Protein AF-A0A2S5W321-F1 (afdb_monomer_lite)

Secondary structure (DSSP, 8-state):
---TTS-TTTTS-GGGHHHHHHHHHHTSSS-HHHHHHHHHHHHHHHHT-EETTTEEBTTTB---HHHHHHHHHHHHHHHHHHHSTTTEEE--STTS-SEEESS-GGG-EEEEEESSSS--B-GGGGSPPPTTSPP-SEEEEEEEEPPPBTTB---EEEEEEEEE-GGGEE--SSSSSS-BEE-HHHHHHSEEE--

Structure (mmCIF, N/CA/C/O backbone):
data_AF-A0A2S5W321-F1
#
_entry.id   AF-A0A2S5W321-F1
#
loop_
_atom_site.group_PDB
_atom_site.id
_atom_site.type_symbol
_atom_site.label_atom_id
_atom_site.label_alt_id
_atom_site.label_comp_id
_atom_site.label_asym_id
_atom_site.label_entity_id
_atom_site.label_seq_id
_atom_site.pdbx_PDB_ins_code
_atom_site.Cartn_x
_atom_site.Cartn_y
_atom_site.Cartn_z
_atom_site.occupancy
_atom_site.B_iso_or_equiv
_atom_site.auth_seq_id
_atom_site.auth_comp_id
_atom_site.auth_asym_id
_atom_site.auth_atom_id
_atom_site.pdbx_PDB_model_num
ATOM 1 N N . MET A 1 1 ? 7.788 -12.411 -24.111 1.00 35.59 1 MET A N 1
ATOM 2 C CA . MET A 1 1 ? 7.414 -12.195 -22.701 1.00 35.59 1 MET A CA 1
ATOM 3 C C . MET A 1 1 ? 8.698 -12.182 -21.897 1.00 35.59 1 MET A C 1
ATOM 5 O O . MET A 1 1 ? 9.247 -13.236 -21.607 1.00 35.59 1 MET A O 1
ATOM 9 N N . THR A 1 2 ? 9.258 -10.997 -21.686 1.00 33.81 2 THR A N 1
ATOM 10 C CA . THR A 1 2 ? 10.388 -10.767 -20.779 1.00 33.81 2 THR A CA 1
ATOM 11 C C . THR A 1 2 ? 9.905 -11.065 -19.361 1.00 33.81 2 THR A C 1
ATOM 13 O O . THR A 1 2 ? 8.845 -10.578 -18.977 1.00 33.81 2 THR A O 1
ATOM 16 N N . SER A 1 3 ? 10.614 -11.905 -18.604 1.00 38.12 3 SER A N 1
ATOM 17 C CA . SER A 1 3 ? 10.253 -12.144 -17.204 1.00 38.12 3 SER A CA 1
ATOM 18 C C . SER A 1 3 ? 10.384 -10.837 -16.420 1.00 38.12 3 SER A C 1
ATOM 20 O O . SER A 1 3 ? 11.436 -10.206 -16.500 1.00 38.12 3 SER A O 1
ATOM 22 N N . ILE A 1 4 ? 9.379 -10.468 -15.621 1.00 52.66 4 ILE A N 1
ATOM 23 C CA . ILE A 1 4 ? 9.344 -9.255 -14.771 1.00 52.66 4 ILE A CA 1
ATOM 24 C C . ILE A 1 4 ? 10.337 -9.358 -13.575 1.00 52.66 4 ILE A C 1
ATOM 26 O O . ILE A 1 4 ? 10.223 -8.673 -12.565 1.00 52.66 4 ILE A O 1
ATOM 30 N N . GLY A 1 5 ? 11.345 -10.234 -13.663 1.00 54.88 5 GLY A N 1
ATOM 31 C CA . GLY A 1 5 ? 12.418 -10.364 -12.672 1.00 54.88 5 GLY A CA 1
ATOM 32 C C . GLY A 1 5 ? 13.473 -9.254 -12.747 1.00 54.88 5 GLY A C 1
ATOM 33 O O . GLY A 1 5 ? 14.197 -9.048 -11.775 1.00 54.88 5 GLY A O 1
ATOM 34 N N . ASP A 1 6 ? 13.537 -8.528 -13.866 1.00 75.62 6 ASP A N 1
ATOM 35 C CA . ASP A 1 6 ? 14.419 -7.376 -14.055 1.00 75.62 6 ASP A CA 1
ATOM 36 C C . ASP A 1 6 ? 13.652 -6.059 -13.880 1.00 75.62 6 ASP A C 1
ATOM 38 O O . ASP A 1 6 ? 12.468 -5.963 -14.198 1.00 75.62 6 ASP A O 1
ATOM 42 N N . ASP A 1 7 ? 14.344 -5.028 -13.385 1.00 89.81 7 ASP A N 1
ATOM 43 C CA . ASP A 1 7 ? 13.805 -3.675 -13.214 1.00 89.81 7 ASP A CA 1
ATOM 44 C C . ASP A 1 7 ? 13.255 -3.134 -14.554 1.00 89.81 7 ASP A C 1
ATOM 46 O O . ASP A 1 7 ? 14.056 -2.841 -15.456 1.00 89.81 7 ASP A O 1
ATOM 50 N N . PRO A 1 8 ? 11.920 -2.976 -14.707 1.00 93.75 8 PRO A N 1
ATOM 51 C CA . PRO A 1 8 ? 11.280 -2.654 -15.982 1.00 93.75 8 PRO A CA 1
ATOM 52 C C . PRO A 1 8 ? 11.604 -1.232 -16.457 1.00 93.75 8 PRO A C 1
ATOM 54 O O . PRO A 1 8 ? 11.367 -0.890 -17.612 1.00 93.75 8 PRO A O 1
ATOM 57 N N . TYR A 1 9 ? 12.188 -0.407 -15.586 1.00 95.12 9 TYR A N 1
ATOM 58 C CA . TYR A 1 9 ? 12.588 0.962 -15.891 1.00 95.12 9 TYR A CA 1
ATOM 59 C C . TYR A 1 9 ? 14.062 1.076 -16.305 1.00 95.12 9 TYR A C 1
ATOM 61 O O . TYR A 1 9 ? 14.479 2.128 -16.783 1.00 95.12 9 TYR A O 1
ATOM 69 N N . SER A 1 10 ? 14.865 0.020 -16.123 1.00 89.81 10 SER A N 1
ATOM 70 C CA . SER A 1 10 ? 16.338 0.077 -16.172 1.00 89.81 10 SER A CA 1
ATOM 71 C C . SER A 1 10 ? 16.948 0.579 -17.485 1.00 89.81 10 SER A C 1
ATOM 73 O O . SER A 1 10 ? 18.048 1.128 -17.459 1.00 89.81 10 SER A O 1
ATOM 75 N N . ASN A 1 11 ? 16.247 0.426 -18.610 1.00 88.62 11 ASN A N 1
ATOM 76 C CA . ASN A 1 11 ? 16.715 0.835 -19.940 1.00 88.62 11 ASN A CA 1
ATOM 77 C C . ASN A 1 11 ? 15.878 1.966 -20.554 1.00 88.62 11 ASN A C 1
ATOM 79 O O . ASN A 1 11 ? 16.018 2.258 -21.742 1.00 88.62 11 ASN A O 1
ATOM 83 N N . SER A 1 12 ? 15.015 2.594 -19.756 1.00 92.94 12 SER A N 1
ATOM 84 C CA . SER A 1 12 ? 14.068 3.602 -20.223 1.00 92.94 12 SER A CA 1
ATOM 85 C C . SER A 1 12 ? 14.356 4.951 -19.565 1.00 92.94 12 SER A C 1
ATOM 87 O O . SER A 1 12 ? 14.561 5.000 -18.349 1.00 92.94 12 SER A O 1
ATOM 89 N N . PRO A 1 13 ? 14.360 6.057 -20.328 1.00 95.19 13 PRO A N 1
ATOM 90 C CA . PRO A 1 13 ? 14.497 7.392 -19.758 1.00 95.19 13 PRO A CA 1
ATOM 91 C C . PRO A 1 13 ? 13.275 7.741 -18.885 1.00 95.19 13 PRO A C 1
ATOM 93 O O . PRO A 1 13 ? 12.193 7.169 -19.062 1.00 95.19 13 PRO A O 1
ATOM 96 N N . GLU A 1 14 ? 13.450 8.650 -17.918 1.00 94.44 14 GLU A N 1
ATOM 97 C CA . GLU A 1 14 ? 12.445 8.942 -16.877 1.00 94.44 14 GLU A CA 1
ATOM 98 C C . GLU A 1 14 ? 11.092 9.384 -17.450 1.00 94.44 14 GLU A C 1
ATOM 100 O O . GLU A 1 14 ? 10.043 9.122 -16.858 1.00 94.44 14 GLU A O 1
ATOM 105 N N . GLU A 1 15 ? 11.100 10.015 -18.624 1.00 96.62 15 GLU A N 1
ATOM 106 C CA . GLU A 1 15 ? 9.914 10.485 -19.335 1.00 96.62 15 GLU A CA 1
ATOM 107 C C . GLU A 1 15 ? 8.984 9.340 -19.763 1.00 96.62 15 GLU A C 1
ATOM 109 O O . GLU A 1 15 ? 7.780 9.557 -19.893 1.00 96.62 15 GLU A O 1
ATOM 114 N N . LEU A 1 16 ? 9.518 8.125 -19.945 1.00 97.25 16 LEU A N 1
ATOM 115 C CA . LEU A 1 16 ? 8.741 6.936 -20.318 1.00 97.25 16 LEU A CA 1
ATOM 116 C C . LEU A 1 16 ? 8.237 6.140 -19.107 1.00 97.25 16 LEU A C 1
ATOM 118 O O . LEU A 1 16 ? 7.364 5.286 -19.250 1.00 97.25 16 LEU A O 1
ATOM 122 N N . TRP A 1 17 ? 8.738 6.409 -17.898 1.00 97.81 17 TRP A N 1
ATOM 123 C CA . TRP A 1 17 ? 8.331 5.665 -16.700 1.00 97.81 17 TRP A CA 1
ATOM 124 C C . TRP A 1 17 ? 6.822 5.731 -16.403 1.00 97.81 17 TRP A C 1
ATOM 126 O O . TRP A 1 17 ? 6.272 4.697 -16.020 1.00 97.81 17 TRP A O 1
ATOM 136 N N . PRO A 1 18 ? 6.106 6.858 -16.609 1.00 98.31 18 PRO A N 1
ATOM 137 C CA . PRO A 1 18 ? 4.653 6.891 -16.428 1.00 98.31 18 PRO A CA 1
ATOM 138 C C . PRO A 1 18 ? 3.881 5.970 -17.382 1.00 98.31 18 PRO A C 1
ATOM 140 O O . PRO A 1 18 ? 2.805 5.487 -17.037 1.00 98.31 18 PRO A O 1
ATOM 143 N N . GLU A 1 19 ? 4.382 5.750 -18.599 1.00 98.06 19 GLU A N 1
ATOM 144 C CA . GLU A 1 19 ? 3.777 4.817 -19.556 1.00 98.06 19 GLU A CA 1
ATOM 145 C C . GLU A 1 19 ? 4.003 3.373 -19.114 1.00 98.06 19 GLU A C 1
ATOM 147 O O . GLU A 1 19 ? 3.029 2.656 -18.906 1.00 98.06 19 GLU A O 1
ATOM 152 N N . ILE A 1 20 ? 5.252 3.014 -18.807 1.00 98.06 20 ILE A N 1
ATOM 153 C CA . ILE A 1 20 ? 5.621 1.694 -18.271 1.00 98.06 20 ILE A CA 1
ATOM 154 C C . ILE A 1 20 ? 4.806 1.361 -17.014 1.00 98.06 20 ILE A C 1
ATOM 156 O O . ILE A 1 20 ? 4.293 0.258 -16.860 1.00 98.06 20 ILE A O 1
ATOM 160 N N . THR A 1 21 ? 4.638 2.326 -16.109 1.00 98.44 21 THR A N 1
ATOM 161 C CA . THR A 1 21 ? 3.867 2.125 -14.874 1.00 98.44 21 THR A CA 1
ATOM 162 C C . THR A 1 21 ? 2.401 1.834 -15.154 1.00 98.44 21 THR A C 1
ATOM 164 O O . THR A 1 21 ? 1.814 0.998 -14.472 1.00 98.44 21 THR A O 1
ATOM 167 N N . ARG A 1 22 ? 1.795 2.504 -16.142 1.00 98.25 22 ARG A N 1
ATOM 168 C CA . ARG A 1 22 ? 0.406 2.228 -16.527 1.00 98.25 22 ARG A CA 1
ATOM 169 C C . ARG A 1 22 ? 0.269 0.817 -17.078 1.00 98.25 22 ARG A C 1
ATOM 171 O O . ARG A 1 22 ? -0.593 0.098 -16.601 1.00 98.25 22 AR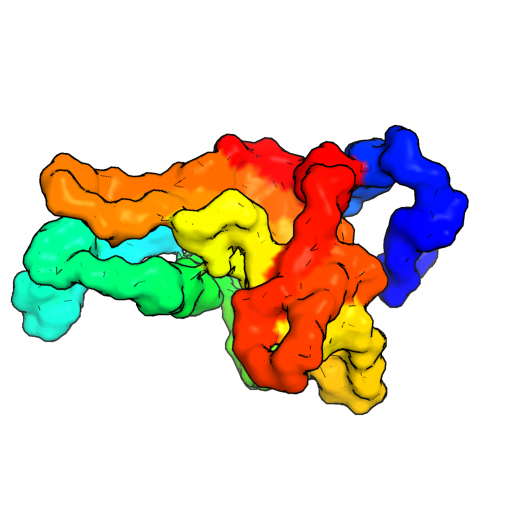G A O 1
ATOM 178 N N . GLU A 1 23 ? 1.175 0.386 -17.954 1.00 97.94 23 GLU A N 1
ATOM 179 C CA . GLU A 1 23 ? 1.191 -0.995 -18.456 1.00 97.94 23 GLU A CA 1
ATOM 180 C C . GLU A 1 23 ? 1.325 -2.022 -17.320 1.00 97.94 23 GLU A C 1
ATOM 182 O O . GLU A 1 23 ? 0.606 -3.019 -17.291 1.00 97.94 23 GLU A O 1
ATOM 187 N N . LEU A 1 24 ? 2.204 -1.764 -16.345 1.00 98.00 24 LEU A N 1
ATOM 188 C CA . LEU A 1 24 ? 2.391 -2.636 -15.182 1.00 98.00 24 LEU A CA 1
ATOM 189 C C . LEU A 1 24 ? 1.156 -2.696 -14.277 1.00 98.00 24 LEU A C 1
ATOM 191 O O . LEU A 1 24 ? 0.868 -3.758 -13.725 1.00 98.00 24 LEU A O 1
ATOM 195 N N . VAL A 1 25 ? 0.461 -1.571 -14.088 1.00 98.19 25 VAL A N 1
ATOM 196 C CA . VAL A 1 25 ? -0.776 -1.494 -13.296 1.00 98.19 25 VAL A CA 1
ATOM 197 C C . VAL A 1 25 ? -1.940 -2.150 -14.037 1.00 98.19 25 VAL A C 1
ATOM 199 O O . VAL A 1 25 ? -2.702 -2.875 -13.410 1.00 98.19 25 VAL A O 1
ATOM 202 N N . ASP A 1 26 ? -2.045 -1.963 -15.351 1.00 97.88 26 ASP A N 1
ATOM 203 C CA . ASP A 1 26 ? -3.088 -2.574 -16.184 1.00 97.88 26 ASP A CA 1
ATOM 204 C C . ASP A 1 26 ? -2.915 -4.098 -16.295 1.00 97.88 26 ASP A C 1
ATOM 206 O O . ASP A 1 26 ? -3.895 -4.828 -16.431 1.00 97.88 26 ASP A O 1
ATOM 210 N N . ALA A 1 27 ? -1.676 -4.590 -16.206 1.00 97.50 27 ALA A N 1
ATOM 211 C CA . ALA A 1 27 ? -1.369 -6.017 -16.154 1.00 97.50 27 ALA A CA 1
ATOM 212 C C . ALA A 1 27 ? -1.569 -6.648 -14.763 1.00 97.50 27 ALA A C 1
ATOM 214 O O . ALA A 1 27 ? -1.522 -7.874 -14.647 1.00 97.50 27 ALA A O 1
ATOM 215 N N . TYR A 1 28 ? -1.743 -5.849 -13.704 1.00 98.31 28 TYR A N 1
ATOM 216 C CA . TYR A 1 28 ? -1.889 -6.365 -12.344 1.00 98.31 28 TYR A CA 1
ATOM 217 C C . TYR A 1 28 ? -3.238 -7.102 -12.178 1.00 98.31 28 TYR A C 1
ATOM 219 O O . TYR A 1 28 ? -4.246 -6.622 -12.696 1.00 98.31 28 TYR A O 1
ATOM 227 N N . PRO A 1 29 ? -3.318 -8.234 -11.442 1.00 98.12 29 PRO A N 1
ATOM 228 C CA . PRO A 1 29 ? -4.528 -9.067 -11.442 1.00 98.12 29 PRO A CA 1
ATOM 229 C C . PRO A 1 29 ? -5.753 -8.430 -10.772 1.00 98.12 29 PRO A C 1
ATOM 231 O O . PRO A 1 29 ? -6.866 -8.911 -10.957 1.00 98.12 29 PRO A O 1
ATOM 234 N N . LEU A 1 30 ? -5.564 -7.363 -9.988 1.00 97.81 30 LEU A N 1
ATOM 235 C CA . LEU A 1 30 ? -6.648 -6.613 -9.354 1.00 97.81 30 LEU A CA 1
ATOM 236 C C . LEU A 1 30 ? -6.735 -5.213 -9.949 1.00 97.81 30 LEU A C 1
ATOM 238 O O . LEU A 1 30 ? -5.726 -4.527 -10.116 1.00 97.81 30 LEU A O 1
ATOM 242 N N . SER A 1 31 ? -7.953 -4.737 -10.190 1.00 97.62 31 SER A N 1
ATOM 243 C CA . SER A 1 31 ? -8.119 -3.360 -10.650 1.00 97.62 31 SER A CA 1
ATOM 244 C C . SER A 1 31 ? -7.724 -2.361 -9.557 1.00 97.62 31 SER A C 1
ATOM 246 O O . SER A 1 31 ? -7.876 -2.605 -8.356 1.00 97.62 31 SER A O 1
ATOM 248 N N . LEU A 1 32 ? -7.280 -1.172 -9.962 1.00 96.94 32 LEU A N 1
ATOM 249 C CA . LEU A 1 32 ? -6.939 -0.120 -9.006 1.00 96.94 32 LEU A CA 1
ATOM 250 C C . LEU A 1 32 ? -8.156 0.338 -8.173 1.00 96.94 32 LEU A C 1
ATOM 252 O O . LEU A 1 32 ? -8.005 0.703 -7.006 1.00 96.94 32 LEU A O 1
ATOM 256 N N . SER A 1 33 ? -9.369 0.279 -8.742 1.00 97.88 33 SER A N 1
ATOM 257 C CA . SER A 1 33 ? -10.604 0.560 -7.995 1.00 97.88 33 SER A CA 1
ATOM 258 C C . SER A 1 33 ? -10.861 -0.489 -6.921 1.00 97.88 33 SER A C 1
ATOM 260 O O . SER A 1 33 ? -11.204 -0.140 -5.799 1.00 97.88 33 SER A O 1
ATOM 262 N N . GLU A 1 34 ? -10.652 -1.759 -7.243 1.00 98.25 34 GLU A N 1
ATOM 263 C CA . GLU A 1 34 ? -10.833 -2.851 -6.296 1.00 98.25 34 GLU A CA 1
ATOM 264 C C . GLU A 1 34 ? -9.834 -2.775 -5.137 1.00 98.25 34 GLU A C 1
ATOM 266 O O . GLU A 1 34 ? -10.228 -2.890 -3.978 1.00 98.25 34 GLU A O 1
ATOM 271 N N . LEU A 1 35 ? -8.561 -2.477 -5.420 1.00 98.44 35 LEU A N 1
ATOM 272 C CA . LEU A 1 35 ? -7.560 -2.237 -4.375 1.00 98.44 35 LEU A CA 1
ATOM 273 C C . LEU A 1 35 ? -7.970 -1.089 -3.447 1.00 98.44 35 LEU A C 1
ATOM 275 O O . LEU A 1 35 ? -7.845 -1.200 -2.227 1.00 98.44 35 LEU A O 1
ATOM 279 N N . LYS A 1 36 ? -8.485 0.010 -4.007 1.00 98.56 36 LYS A N 1
ATOM 280 C CA . LYS A 1 36 ? -9.018 1.132 -3.224 1.00 98.56 36 LYS A CA 1
ATOM 281 C C . LYS A 1 36 ? -10.176 0.682 -2.334 1.00 98.56 36 LYS A C 1
ATOM 283 O O . LYS A 1 36 ? -10.162 0.979 -1.142 1.00 98.56 36 LYS A O 1
ATOM 288 N N . ASP A 1 37 ? -11.142 -0.045 -2.884 1.00 98.50 37 ASP A N 1
ATOM 289 C CA . ASP A 1 37 ? -12.332 -0.477 -2.149 1.00 98.50 37 ASP A CA 1
ATOM 290 C C . ASP A 1 37 ? -11.968 -1.436 -1.002 1.00 98.50 37 ASP A C 1
ATOM 292 O O . ASP A 1 37 ? -12.448 -1.265 0.117 1.00 98.50 37 ASP A O 1
ATOM 296 N N . VAL A 1 38 ? -11.026 -2.358 -1.224 1.00 98.38 38 VAL A N 1
ATOM 297 C CA . VAL A 1 38 ? -10.467 -3.241 -0.184 1.00 98.38 38 VAL A CA 1
ATOM 298 C C . VAL A 1 38 ? -9.776 -2.455 0.928 1.00 98.38 38 VAL A C 1
ATOM 300 O O . VAL A 1 38 ? -9.942 -2.775 2.110 1.00 98.38 38 VAL A O 1
ATOM 303 N N . VAL A 1 39 ? -8.972 -1.445 0.582 1.00 98.69 39 VAL A N 1
ATOM 304 C CA . VAL A 1 39 ? -8.269 -0.620 1.576 1.00 98.69 39 VAL A CA 1
ATOM 305 C C . VAL A 1 39 ? -9.270 0.162 2.427 1.00 98.69 39 VAL A C 1
ATOM 307 O O . VAL A 1 39 ? -9.125 0.206 3.650 1.00 98.69 39 VAL A O 1
ATOM 310 N N . LEU A 1 40 ? -10.303 0.736 1.807 1.00 98.62 40 LEU A N 1
ATOM 311 C CA . LEU A 1 40 ? -11.356 1.468 2.513 1.00 98.62 40 LEU A CA 1
ATOM 312 C C . LEU A 1 40 ? -12.217 0.542 3.384 1.00 98.62 40 LEU A C 1
ATOM 314 O O . LEU A 1 40 ? -12.489 0.884 4.534 1.00 98.62 40 LEU A O 1
ATOM 318 N N . ASP A 1 41 ? -12.585 -0.646 2.896 1.00 98.44 41 ASP A N 1
ATOM 319 C CA . ASP A 1 41 ? -13.295 -1.656 3.693 1.00 98.44 41 ASP A CA 1
ATOM 320 C C . ASP A 1 41 ? -12.450 -2.106 4.894 1.00 98.44 41 ASP A C 1
ATOM 322 O O . ASP A 1 41 ? -12.925 -2.139 6.029 1.00 98.44 41 ASP A O 1
ATOM 326 N N . SER A 1 42 ? -11.156 -2.357 4.681 1.00 98.50 42 SER A N 1
ATOM 327 C CA . SER A 1 42 ? -10.216 -2.693 5.756 1.00 98.50 42 SER A CA 1
ATOM 328 C C . SER A 1 42 ? -10.147 -1.591 6.813 1.00 98.50 42 SER A C 1
ATOM 330 O O . SER A 1 42 ? -10.203 -1.883 8.008 1.00 98.50 42 SER A O 1
ATOM 332 N N . TRP A 1 43 ? -10.069 -0.325 6.392 1.00 98.31 43 TRP A N 1
ATOM 333 C CA . TRP A 1 43 ? -10.076 0.829 7.293 1.00 98.31 43 TRP A CA 1
ATOM 334 C C . TRP A 1 43 ? -11.362 0.901 8.121 1.00 98.31 43 TRP A C 1
ATOM 336 O O . TRP A 1 43 ? -11.300 0.994 9.348 1.00 98.31 43 TRP A O 1
ATOM 346 N N . THR A 1 44 ? -12.523 0.768 7.475 1.00 97.56 44 THR A N 1
ATOM 347 C CA . THR A 1 44 ? -13.825 0.753 8.152 1.00 97.56 44 THR A CA 1
ATOM 348 C C . THR A 1 44 ? -13.926 -0.398 9.151 1.00 97.56 44 THR A C 1
ATOM 350 O O . THR A 1 44 ? -14.351 -0.187 10.286 1.00 97.56 44 THR A O 1
ATOM 353 N N . ARG A 1 45 ? -13.482 -1.608 8.791 1.00 97.56 45 ARG A N 1
ATOM 354 C CA . ARG A 1 45 ? -13.483 -2.763 9.704 1.00 97.56 45 ARG A CA 1
ATOM 355 C C . ARG A 1 45 ? -12.617 -2.521 10.935 1.00 97.56 45 ARG A C 1
ATOM 357 O O . ARG A 1 45 ? -13.052 -2.821 12.047 1.00 97.56 4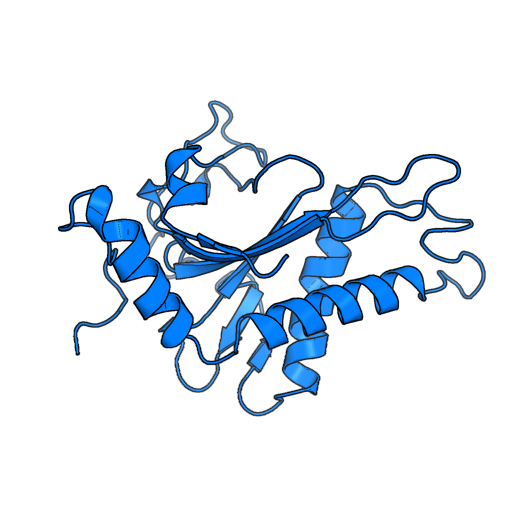5 ARG A O 1
ATOM 364 N N . ILE A 1 46 ? -11.430 -1.941 10.758 1.00 97.69 46 ILE A N 1
ATOM 365 C CA . ILE A 1 46 ? -10.543 -1.577 11.871 1.00 97.69 46 ILE A CA 1
ATOM 366 C C . ILE A 1 46 ? -11.247 -0.585 12.800 1.00 97.69 46 ILE A C 1
ATOM 368 O O . ILE A 1 46 ? -11.333 -0.846 13.996 1.00 97.69 46 ILE A O 1
ATOM 372 N N . LEU A 1 47 ? -11.812 0.500 12.261 1.00 96.50 47 LEU A N 1
ATOM 373 C CA . LEU A 1 47 ? -12.537 1.495 13.060 1.00 96.50 47 LEU A CA 1
ATOM 374 C C . LEU A 1 47 ? -13.814 0.933 13.699 1.00 96.50 47 LEU A C 1
ATOM 376 O O . LEU A 1 47 ? -14.223 1.402 14.750 1.00 96.50 47 LEU A O 1
ATOM 380 N N . SER A 1 48 ? -14.422 -0.107 13.123 1.00 95.81 48 SER A N 1
ATOM 381 C CA . SER A 1 48 ? -15.576 -0.808 13.707 1.00 95.81 48 SER A CA 1
ATOM 382 C C . SER A 1 48 ? -15.209 -1.844 14.784 1.00 95.81 48 SER A C 1
ATOM 384 O O . SER A 1 48 ? -16.095 -2.377 15.451 1.00 95.81 48 SER A O 1
ATOM 386 N N . THR A 1 49 ? -13.921 -2.102 15.023 1.00 96.62 49 THR A N 1
ATOM 387 C CA . THR A 1 49 ? -13.469 -3.099 16.004 1.00 96.62 49 THR A CA 1
ATOM 388 C C . THR A 1 49 ? -13.542 -2.576 17.443 1.00 96.62 49 THR A C 1
ATOM 390 O O . THR A 1 49 ? -13.094 -1.466 17.733 1.00 96.62 49 THR A O 1
ATOM 393 N N . ARG A 1 50 ? -14.025 -3.425 18.366 1.00 96.75 50 ARG A N 1
ATOM 394 C CA . ARG A 1 50 ? -13.964 -3.203 19.822 1.00 96.75 50 ARG A CA 1
ATOM 395 C C . ARG A 1 50 ? -12.913 -4.081 20.489 1.00 96.75 50 ARG A C 1
ATOM 397 O O . ARG A 1 50 ? -12.951 -5.305 20.380 1.00 96.75 50 ARG A O 1
ATOM 404 N N . ILE A 1 51 ? -12.005 -3.467 21.239 1.00 95.69 51 ILE A N 1
ATOM 405 C CA . ILE A 1 51 ? -11.004 -4.170 22.043 1.00 95.69 51 ILE A CA 1
ATOM 406 C C . ILE A 1 51 ? -11.666 -4.627 23.344 1.00 95.69 51 ILE A C 1
ATOM 408 O O . ILE A 1 51 ? -12.180 -3.813 24.111 1.00 95.69 51 ILE A O 1
ATOM 412 N N . GLY A 1 52 ? -11.671 -5.942 23.578 1.00 95.69 52 GLY A N 1
ATOM 413 C CA . GLY A 1 52 ? -12.291 -6.543 24.763 1.00 95.69 52 GLY A CA 1
ATOM 414 C C . GLY A 1 52 ? -13.809 -6.353 24.841 1.00 95.69 52 GLY A C 1
ATOM 415 O O . GLY A 1 52 ? -14.355 -6.476 25.926 1.00 95.69 52 GLY A O 1
ATOM 416 N N . ASN A 1 53 ? -14.473 -6.045 23.718 1.00 94.62 53 ASN A N 1
ATOM 417 C CA . ASN A 1 53 ? -15.872 -5.595 23.634 1.00 94.62 53 ASN A CA 1
ATOM 418 C C . ASN A 1 53 ? -16.170 -4.232 24.294 1.00 94.62 53 ASN A C 1
ATOM 420 O O . ASN A 1 53 ? -17.319 -3.803 24.276 1.00 94.62 53 ASN A O 1
ATOM 424 N N . GLU A 1 54 ? -15.155 -3.519 24.789 1.00 95.25 54 GLU A N 1
ATOM 425 C CA . GLU A 1 54 ? -15.327 -2.271 25.544 1.00 95.25 54 GLU A CA 1
ATOM 426 C C . GLU A 1 54 ? -14.892 -1.042 24.734 1.00 95.25 54 GLU A C 1
ATOM 428 O O . GLU A 1 54 ? -15.679 -0.121 24.537 1.00 95.25 54 GLU A O 1
ATOM 433 N N . LEU A 1 55 ? -13.657 -1.038 24.215 1.00 95.25 55 LEU A N 1
ATOM 434 C CA . LEU A 1 55 ? -13.045 0.150 23.605 1.00 95.25 55 LEU A CA 1
ATOM 435 C C . LEU A 1 55 ? -13.155 0.116 22.078 1.00 95.25 55 LEU A C 1
ATOM 437 O O . LEU A 1 55 ? -12.492 -0.705 21.437 1.00 95.25 55 LEU A O 1
ATOM 441 N N . GLN A 1 56 ? -13.941 1.010 21.485 1.00 94.94 56 GLN A N 1
ATOM 442 C CA . GLN A 1 56 ? -14.035 1.174 20.039 1.00 94.94 56 GLN A CA 1
ATOM 443 C C . GLN A 1 56 ? -12.771 1.861 19.506 1.00 94.94 56 GLN A C 1
ATOM 445 O O . GLN A 1 56 ? -12.332 2.904 20.008 1.00 94.94 56 GLN A O 1
ATOM 450 N N . ILE A 1 57 ? -12.167 1.283 18.465 1.00 94.69 57 ILE A N 1
ATOM 451 C CA . ILE A 1 57 ? -11.036 1.914 17.782 1.00 94.69 57 ILE A CA 1
ATOM 452 C C . ILE A 1 57 ? -11.521 3.172 17.055 1.00 94.69 57 ILE A C 1
ATOM 454 O O . ILE A 1 57 ? -12.424 3.131 16.232 1.00 94.69 57 ILE A O 1
ATOM 458 N N . GLY A 1 58 ? -10.867 4.292 17.330 1.00 89.69 58 GLY A N 1
ATOM 459 C CA . GLY A 1 58 ? -11.179 5.605 16.780 1.00 89.69 58 GLY A CA 1
ATOM 460 C C . GLY A 1 58 ? -12.155 6.438 17.602 1.00 89.69 58 GLY A C 1
ATOM 461 O O . GLY A 1 58 ? -12.248 7.637 17.344 1.00 89.69 58 GLY A O 1
ATOM 462 N N . GLU A 1 59 ? -12.787 5.859 18.628 1.00 90.56 59 GLU A N 1
ATOM 463 C CA . GLU A 1 59 ? -13.618 6.591 19.591 1.00 90.56 59 GLU A CA 1
ATOM 464 C C . GLU A 1 59 ? -12.930 6.634 20.964 1.00 90.56 59 GLU A C 1
ATOM 466 O O . GLU A 1 59 ? -12.223 7.605 21.256 1.00 90.56 59 GLU A O 1
ATOM 471 N N . GLU A 1 60 ? -13.067 5.587 21.790 1.00 93.44 60 GLU A N 1
ATOM 472 C CA . GLU A 1 60 ? -12.434 5.537 23.115 1.00 93.44 60 GLU A CA 1
ATOM 473 C C . GLU A 1 60 ? -10.942 5.199 23.043 1.00 93.44 60 GLU A C 1
ATOM 475 O O . GLU A 1 60 ? -10.159 5.675 23.867 1.00 93.44 60 GLU A O 1
ATOM 480 N N . TYR A 1 61 ? -10.522 4.400 22.057 1.00 93.75 61 TYR A N 1
ATOM 481 C CA . TYR A 1 61 ? -9.112 4.082 21.842 1.00 93.75 61 TYR A CA 1
ATOM 482 C C . TYR A 1 61 ? -8.609 4.676 20.532 1.00 93.75 61 TYR A C 1
ATOM 484 O O . TYR A 1 61 ? -9.115 4.355 19.463 1.00 93.75 61 TYR A O 1
ATOM 492 N N . LYS A 1 62 ? -7.564 5.506 20.597 1.00 95.12 62 LYS A N 1
ATOM 493 C CA . LYS A 1 62 ? -6.935 6.155 19.435 1.00 95.12 62 LYS A CA 1
ATOM 494 C C . LYS A 1 62 ? -5.520 5.595 19.228 1.00 95.12 62 LYS A C 1
ATOM 496 O O . LYS A 1 62 ? -4.580 6.087 19.859 1.00 95.12 62 LYS A O 1
ATOM 501 N N . PRO A 1 63 ? -5.346 4.548 18.397 1.00 95.25 63 PRO A N 1
ATOM 502 C CA . PRO A 1 63 ? -4.047 3.929 18.161 1.00 95.25 63 PRO A CA 1
ATOM 503 C C . PRO A 1 63 ? -2.994 4.900 17.616 1.00 95.25 63 PRO A C 1
ATOM 505 O O . PRO A 1 63 ? -3.299 5.865 16.916 1.00 95.25 63 PRO A O 1
ATOM 508 N N . SER A 1 64 ? -1.717 4.594 17.852 1.00 96.50 64 SER A N 1
ATOM 509 C CA . SER A 1 64 ? -0.631 5.306 17.176 1.00 96.50 64 SER A CA 1
ATOM 510 C C . SER A 1 64 ? -0.647 5.025 15.663 1.00 96.50 64 SER A C 1
ATOM 512 O O . SER A 1 64 ? -1.130 3.972 15.234 1.00 96.50 64 SER A O 1
ATOM 514 N N . PRO A 1 65 ? -0.046 5.895 14.829 1.00 96.00 65 PRO A N 1
ATOM 515 C CA . PRO A 1 65 ? 0.086 5.628 13.397 1.00 96.00 65 PRO A CA 1
ATOM 516 C C . PRO A 1 65 ? 0.759 4.293 13.077 1.00 96.00 65 PRO A C 1
ATOM 518 O O . PRO A 1 65 ? 0.348 3.597 12.157 1.00 96.00 65 PRO A O 1
ATOM 521 N N . GLN A 1 66 ? 1.763 3.901 13.862 1.00 95.38 66 GLN A N 1
ATOM 522 C CA . GLN A 1 66 ? 2.429 2.613 13.688 1.00 95.38 66 GLN A CA 1
ATOM 523 C C . GLN A 1 66 ? 1.462 1.444 13.919 1.00 95.38 66 GLN A C 1
ATOM 525 O O . GLN A 1 66 ? 1.483 0.469 13.174 1.00 95.38 66 GLN A O 1
ATOM 530 N N . MET A 1 67 ? 0.590 1.550 14.924 1.00 96.62 67 MET A N 1
ATOM 531 C CA . MET A 1 67 ? -0.411 0.524 15.201 1.00 96.62 67 MET A CA 1
ATOM 532 C C . MET A 1 67 ? -1.481 0.463 14.103 1.00 96.62 67 MET A C 1
ATOM 534 O O . MET A 1 67 ? -1.802 -0.631 13.650 1.00 96.62 67 MET A O 1
ATOM 538 N N . MET A 1 68 ? -1.957 1.611 13.606 1.00 97.75 68 MET A N 1
ATOM 539 C CA . MET A 1 68 ? -2.873 1.647 12.454 1.00 97.75 68 MET A CA 1
ATOM 540 C C . MET A 1 68 ? -2.252 1.034 11.200 1.00 97.75 68 MET A C 1
ATOM 542 O O . MET A 1 68 ? -2.907 0.258 10.507 1.00 97.75 68 MET A O 1
ATOM 546 N N . GLY A 1 69 ? -0.977 1.331 10.938 1.00 97.12 69 GLY A N 1
ATOM 547 C CA . GLY A 1 69 ? -0.238 0.714 9.842 1.00 97.12 69 GLY A CA 1
ATOM 548 C C . GLY A 1 69 ? -0.170 -0.807 9.977 1.00 97.12 69 GLY A C 1
ATOM 549 O O . GLY A 1 69 ? -0.475 -1.522 9.027 1.00 97.12 69 GLY A O 1
ATOM 550 N N . ASN A 1 70 ? 0.127 -1.312 11.178 1.00 96.69 70 ASN A N 1
ATOM 551 C CA . ASN A 1 70 ? 0.130 -2.751 11.452 1.00 96.69 70 ASN A CA 1
ATOM 552 C C . ASN A 1 70 ? -1.254 -3.389 11.260 1.00 96.69 70 ASN A C 1
ATOM 554 O O . ASN A 1 70 ? -1.340 -4.499 10.737 1.00 96.69 70 ASN A O 1
ATOM 558 N N . PHE A 1 71 ? -2.336 -2.712 11.658 1.00 97.94 71 PHE A N 1
ATOM 559 C CA . PHE A 1 71 ? -3.688 -3.211 11.410 1.00 97.94 71 PHE A CA 1
ATOM 560 C C . PHE A 1 71 ? -3.989 -3.307 9.915 1.00 97.94 71 PHE A C 1
ATOM 562 O O . PHE A 1 71 ? -4.428 -4.361 9.464 1.00 97.94 71 PHE A O 1
ATOM 569 N N . LEU A 1 72 ? -3.693 -2.263 9.135 1.00 98.25 72 LEU A N 1
ATOM 570 C CA . LEU A 1 72 ? -3.883 -2.267 7.681 1.00 98.25 72 LEU A CA 1
ATOM 571 C C . LEU A 1 72 ? -3.068 -3.369 6.993 1.00 98.25 72 LEU A C 1
ATOM 573 O O . LEU A 1 72 ? -3.623 -4.123 6.197 1.00 98.25 72 LEU A O 1
ATOM 577 N N . HIS A 1 73 ? -1.790 -3.511 7.355 1.00 96.25 73 HIS A N 1
ATOM 578 C CA . HIS A 1 73 ? -0.903 -4.562 6.844 1.00 96.25 73 HIS A CA 1
ATOM 579 C C . HIS A 1 73 ? -1.473 -5.975 7.015 1.00 96.25 73 HIS A C 1
ATOM 581 O O . HIS A 1 73 ? -1.215 -6.837 6.185 1.00 96.25 73 HIS A O 1
ATOM 587 N N . ASN A 1 74 ? -2.236 -6.222 8.083 1.00 95.94 74 ASN A N 1
ATOM 588 C CA . ASN A 1 74 ? -2.837 -7.530 8.335 1.00 95.94 74 ASN A CA 1
ATOM 589 C C . ASN A 1 74 ? -4.254 -7.651 7.764 1.00 95.94 74 ASN A C 1
ATOM 591 O O . ASN A 1 74 ? -4.621 -8.713 7.271 1.00 95.94 74 ASN A O 1
ATOM 595 N N . MET A 1 75 ? -5.056 -6.586 7.833 1.00 97.94 75 MET A N 1
ATOM 596 C CA . MET A 1 75 ? -6.460 -6.627 7.425 1.00 97.94 75 MET A CA 1
ATOM 597 C C . MET A 1 75 ? -6.612 -6.702 5.904 1.00 97.94 75 MET A C 1
ATOM 599 O O . MET A 1 75 ? -7.419 -7.493 5.427 1.00 97.94 75 MET A O 1
ATOM 603 N N . ILE A 1 76 ? -5.814 -5.942 5.146 1.00 98.56 76 ILE A N 1
ATOM 604 C CA . ILE A 1 76 ? -5.924 -5.885 3.680 1.00 98.56 76 ILE A CA 1
ATOM 605 C C . ILE A 1 76 ? -5.725 -7.266 3.036 1.00 98.56 76 ILE A C 1
ATOM 607 O O . ILE A 1 76 ? -6.611 -7.679 2.283 1.00 98.56 76 ILE A O 1
ATOM 611 N N . PRO A 1 77 ? -4.649 -8.027 3.342 1.00 98.00 77 PRO A N 1
ATOM 612 C CA . PRO A 1 77 ? -4.488 -9.365 2.781 1.00 98.00 77 PRO A CA 1
ATOM 613 C C . PRO A 1 77 ? -5.630 -10.312 3.152 1.00 98.00 77 PRO A C 1
ATOM 615 O O . PRO A 1 77 ? -6.089 -11.059 2.300 1.00 98.00 77 PRO A O 1
ATOM 618 N N . ILE A 1 78 ? -6.146 -10.241 4.386 1.00 96.94 78 ILE A N 1
ATOM 619 C CA . ILE A 1 78 ? -7.269 -11.082 4.834 1.00 96.94 78 ILE A CA 1
ATOM 620 C C . ILE A 1 78 ? -8.556 -10.752 4.069 1.00 96.94 78 ILE A C 1
ATOM 622 O O . ILE A 1 78 ? -9.324 -11.654 3.733 1.00 96.94 78 ILE A O 1
ATOM 626 N N . VAL A 1 79 ? -8.830 -9.469 3.821 1.00 97.81 79 VAL A N 1
ATOM 627 C CA . VAL A 1 79 ? -10.010 -9.048 3.052 1.00 97.81 79 VAL A CA 1
ATOM 628 C C . VAL A 1 79 ? -9.897 -9.529 1.603 1.00 97.81 79 VAL A C 1
ATOM 630 O O . VAL A 1 79 ? -10.862 -10.090 1.088 1.00 97.81 79 VAL A O 1
ATOM 633 N N . LEU A 1 80 ? -8.721 -9.395 0.980 1.00 97.62 80 LEU A N 1
ATOM 634 C CA . LEU A 1 80 ? -8.472 -9.882 -0.384 1.00 97.62 80 LEU A CA 1
ATOM 635 C C . LEU A 1 80 ? -8.544 -11.399 -0.501 1.00 97.62 80 LEU A C 1
ATOM 637 O O . LEU A 1 80 ? -9.208 -11.902 -1.398 1.00 97.62 80 LEU A O 1
ATOM 641 N N . GLU A 1 81 ? -7.921 -12.128 0.420 1.00 97.50 81 GLU A N 1
ATOM 642 C CA . GLU A 1 81 ? -7.976 -13.590 0.468 1.00 97.50 81 GLU A CA 1
ATOM 643 C C . GLU A 1 81 ? -9.417 -14.089 0.594 1.00 97.50 81 GLU A C 1
ATOM 645 O O . GLU A 1 81 ? -9.811 -15.048 -0.054 1.00 97.50 81 GLU A O 1
ATOM 650 N N . ARG A 1 82 ? -10.260 -13.411 1.377 1.00 96.94 82 ARG A N 1
ATOM 651 C CA . ARG A 1 82 ? -11.681 -13.774 1.473 1.00 96.94 82 ARG A CA 1
ATOM 652 C C . ARG A 1 82 ? -12.465 -13.477 0.201 1.00 96.94 82 ARG A C 1
ATOM 654 O O . ARG A 1 82 ? -13.399 -14.216 -0.099 1.00 96.94 82 ARG A O 1
ATOM 661 N N . ALA A 1 83 ? -12.126 -12.400 -0.504 1.00 97.19 83 ALA A N 1
ATOM 662 C CA . ALA A 1 83 ? -12.753 -12.059 -1.777 1.00 97.19 83 ALA A CA 1
ATOM 663 C C . ALA A 1 83 ? -12.312 -13.014 -2.901 1.00 97.19 83 ALA A C 1
ATOM 665 O O . ALA A 1 83 ? -13.130 -13.375 -3.743 1.00 97.19 83 ALA A O 1
ATOM 666 N N . HIS A 1 84 ? -11.056 -13.475 -2.858 1.00 97.25 84 HIS A N 1
ATOM 667 C CA . HIS A 1 84 ? -10.396 -14.255 -3.910 1.00 97.25 84 HIS A CA 1
ATOM 668 C C . HIS A 1 84 ? -9.583 -15.444 -3.357 1.00 97.25 84 HIS A C 1
ATOM 670 O O . HIS A 1 84 ? -8.368 -15.519 -3.561 1.00 97.25 84 HIS A O 1
ATOM 676 N N . PRO A 1 85 ? -10.217 -16.415 -2.675 1.00 96.06 85 PRO A N 1
ATOM 677 C CA . PRO A 1 85 ? -9.517 -17.424 -1.865 1.00 96.06 85 PRO A CA 1
ATOM 678 C C . PRO A 1 85 ? -8.657 -18.418 -2.651 1.00 96.06 85 PRO A C 1
ATOM 680 O O . PRO A 1 85 ? -7.822 -19.105 -2.068 1.00 96.06 85 PRO A O 1
ATOM 683 N N . ALA A 1 86 ? -8.864 -18.530 -3.965 1.00 96.75 86 ALA A N 1
ATOM 684 C CA . ALA A 1 86 ? -8.062 -19.389 -4.838 1.00 96.75 86 ALA A CA 1
ATOM 685 C C . ALA A 1 86 ? -6.883 -18.652 -5.498 1.00 96.75 86 ALA A C 1
ATOM 687 O O . ALA A 1 86 ? -6.035 -19.291 -6.117 1.00 96.75 86 ALA A O 1
ATOM 688 N N . GLU A 1 87 ? -6.830 -17.325 -5.380 1.00 97.88 87 GLU A N 1
ATOM 689 C CA . GLU A 1 87 ? -5.889 -16.481 -6.119 1.00 97.88 87 GLU A CA 1
ATOM 690 C C . GLU A 1 87 ? -4.973 -15.683 -5.201 1.00 97.88 87 GLU A C 1
ATOM 692 O O . GLU A 1 87 ? -3.790 -15.534 -5.497 1.00 97.88 87 GLU A O 1
ATOM 697 N N . TRP A 1 88 ? -5.496 -15.206 -4.074 1.00 98.25 88 TRP A N 1
ATOM 698 C CA . TRP A 1 88 ? -4.775 -14.347 -3.151 1.00 98.25 88 TRP A CA 1
ATOM 699 C C . TRP A 1 88 ? -4.739 -14.953 -1.759 1.00 98.25 88 TRP A C 1
ATOM 701 O O . TRP A 1 88 ? -5.724 -15.516 -1.290 1.00 98.25 88 TRP A O 1
ATOM 711 N N . ARG A 1 89 ? -3.610 -14.784 -1.073 1.00 97.25 89 ARG A N 1
ATOM 712 C CA . ARG A 1 89 ? -3.504 -15.053 0.364 1.00 97.25 89 ARG A CA 1
ATOM 713 C C . ARG A 1 89 ? -2.583 -14.065 1.058 1.00 97.25 89 ARG A C 1
ATOM 715 O O . ARG A 1 89 ? -1.752 -13.408 0.422 1.00 97.25 89 ARG A O 1
ATOM 722 N N . LYS A 1 90 ? -2.692 -14.012 2.380 1.00 97.19 90 LYS A N 1
ATOM 723 C CA . LYS A 1 90 ? -1.674 -13.394 3.230 1.00 97.19 90 LYS A CA 1
ATOM 724 C C . LYS A 1 90 ? -0.343 -14.165 3.163 1.00 97.19 90 LYS A C 1
ATOM 726 O O . LYS A 1 90 ? -0.317 -15.374 2.911 1.00 97.19 90 LYS A O 1
ATOM 731 N N . ASP A 1 91 ? 0.760 -13.455 3.397 1.00 95.00 91 ASP A N 1
ATOM 732 C CA . ASP A 1 91 ? 2.084 -14.038 3.630 1.00 95.00 91 ASP A CA 1
ATOM 733 C C . ASP A 1 91 ? 2.070 -15.152 4.701 1.00 95.00 91 ASP A C 1
ATOM 735 O O . ASP A 1 91 ? 1.369 -15.045 5.712 1.00 95.00 91 ASP A O 1
ATOM 739 N N . ASP A 1 92 ? 2.885 -16.192 4.495 1.00 91.94 92 ASP A N 1
ATOM 740 C CA . ASP A 1 92 ? 3.146 -17.273 5.465 1.00 91.94 92 ASP A CA 1
ATOM 741 C C . ASP A 1 92 ? 4.580 -17.187 6.027 1.00 91.94 92 ASP A C 1
ATOM 743 O O . ASP A 1 92 ? 5.261 -18.176 6.306 1.00 91.94 92 ASP A O 1
ATOM 747 N N . GLY A 1 93 ? 5.096 -15.962 6.169 1.00 87.50 93 GLY A N 1
ATOM 748 C CA . GLY A 1 93 ? 6.356 -15.711 6.853 1.00 87.50 93 GLY A CA 1
ATOM 749 C C . GLY A 1 93 ? 7.344 -14.825 6.106 1.00 87.50 93 GLY A C 1
ATOM 750 O O . GLY A 1 93 ? 7.094 -14.238 5.059 1.00 87.50 93 GLY A O 1
ATOM 751 N N . ARG A 1 94 ? 8.541 -14.724 6.692 1.00 84.88 94 ARG A N 1
ATOM 752 C CA . ARG A 1 94 ? 9.497 -13.632 6.428 1.00 84.88 94 ARG A CA 1
ATOM 753 C C . ARG A 1 94 ? 10.076 -13.556 5.012 1.00 84.88 94 ARG A C 1
ATOM 755 O O . ARG A 1 94 ? 10.789 -12.598 4.722 1.00 84.88 94 ARG A O 1
ATOM 762 N N . PHE A 1 95 ? 9.882 -14.585 4.194 1.00 87.81 95 PHE A N 1
ATOM 763 C CA . PHE A 1 95 ? 10.450 -14.673 2.848 1.00 87.81 95 PHE A CA 1
ATOM 764 C C . PHE A 1 95 ? 9.471 -14.233 1.758 1.00 87.81 95 PHE A C 1
ATOM 766 O O . PHE A 1 95 ? 9.883 -14.070 0.613 1.00 87.81 95 PHE A O 1
ATOM 773 N N . GLU A 1 96 ? 8.210 -13.994 2.114 1.00 92.88 96 GLU A N 1
ATOM 774 C CA . GLU A 1 96 ? 7.160 -13.607 1.180 1.00 92.88 96 GLU A CA 1
ATOM 775 C C . GLU A 1 96 ? 6.807 -12.126 1.308 1.00 92.88 96 GLU A C 1
ATOM 777 O O . GLU A 1 96 ? 7.014 -11.498 2.353 1.00 92.88 96 GLU A O 1
ATOM 782 N N . LYS A 1 97 ? 6.282 -11.554 0.223 1.00 94.88 97 LYS A N 1
ATOM 783 C CA . LYS A 1 97 ? 5.619 -10.249 0.275 1.00 94.88 97 LYS A CA 1
ATOM 784 C C . LYS A 1 97 ? 4.283 -10.370 0.997 1.00 94.88 97 LYS A C 1
ATOM 786 O O . LYS A 1 97 ? 3.750 -11.465 1.134 1.00 94.88 97 LYS A O 1
ATOM 791 N N . ASP A 1 98 ? 3.796 -9.237 1.489 1.00 96.88 98 ASP A N 1
ATOM 792 C CA . ASP A 1 98 ? 2.641 -9.178 2.395 1.00 96.88 98 ASP A CA 1
ATOM 793 C C . ASP A 1 98 ? 1.363 -9.762 1.763 1.00 96.88 98 ASP A C 1
ATOM 795 O O . ASP A 1 98 ? 0.546 -10.382 2.448 1.00 96.88 98 ASP A O 1
ATOM 799 N N . LEU A 1 99 ? 1.211 -9.577 0.449 1.00 97.44 99 LEU A N 1
ATOM 800 C CA . LEU A 1 99 ? 0.131 -10.122 -0.357 1.00 97.44 99 LEU A CA 1
ATOM 801 C C . LEU A 1 99 ? 0.707 -11.048 -1.438 1.00 97.44 99 LEU A C 1
ATOM 803 O O . LEU A 1 99 ? 1.541 -10.637 -2.246 1.00 97.44 99 LEU A O 1
ATOM 807 N N . VAL A 1 100 ? 0.239 -12.292 -1.453 1.00 97.75 100 VAL A N 1
ATOM 808 C CA . VAL A 1 100 ? 0.731 -13.361 -2.324 1.00 97.75 100 VAL A CA 1
ATOM 809 C C . VAL A 1 100 ? -0.277 -13.666 -3.423 1.00 97.75 100 VAL A C 1
ATOM 811 O O . VAL A 1 100 ? -1.410 -14.031 -3.106 1.00 97.75 100 VAL A O 1
ATOM 814 N N . TYR A 1 101 ? 0.161 -13.610 -4.686 1.00 98.00 101 TYR A N 1
ATOM 815 C CA . TYR A 1 101 ? -0.624 -14.105 -5.819 1.00 98.00 101 TYR A CA 1
ATOM 816 C C . TYR A 1 101 ? -0.244 -15.561 -6.110 1.00 98.00 101 TYR A C 1
ATOM 818 O O . TYR A 1 101 ? 0.897 -15.869 -6.463 1.00 98.00 101 TYR A O 1
ATOM 826 N N . LEU A 1 102 ? -1.190 -16.476 -5.914 1.00 97.44 102 LEU A N 1
ATOM 827 C CA . LEU A 1 102 ? -0.991 -17.919 -6.065 1.00 97.44 102 LEU A CA 1
ATOM 828 C C . LEU A 1 102 ? -0.746 -18.352 -7.520 1.00 97.44 102 LEU A C 1
ATOM 830 O O . LEU A 1 102 ? 0.114 -19.213 -7.719 1.00 97.44 102 LEU A O 1
ATOM 834 N N . PRO A 1 103 ? -1.438 -17.789 -8.535 1.00 97.56 103 PRO A N 1
ATOM 835 C CA . PRO A 1 103 ? -1.218 -18.183 -9.924 1.00 97.56 103 PRO A CA 1
ATOM 836 C C . PRO A 1 103 ? 0.152 -17.763 -10.463 1.00 97.56 103 PRO A C 1
ATOM 838 O O . PRO A 1 103 ? 0.733 -18.494 -11.264 1.00 97.56 103 PRO A O 1
ATOM 841 N N . ASP A 1 104 ? 0.676 -16.611 -10.029 1.00 96.19 104 ASP A N 1
ATOM 842 C CA . ASP A 1 104 ? 1.968 -16.104 -10.494 1.00 96.19 104 ASP A CA 1
ATOM 843 C C . ASP A 1 104 ? 2.643 -15.147 -9.496 1.00 96.19 104 ASP A C 1
ATOM 845 O O . ASP A 1 104 ? 2.233 -14.006 -9.276 1.00 96.19 104 ASP A O 1
ATOM 849 N N . ARG A 1 105 ? 3.771 -15.595 -8.947 1.00 93.38 105 ARG A N 1
ATOM 850 C CA . ARG A 1 105 ? 4.527 -14.896 -7.901 1.00 93.38 105 ARG A CA 1
ATOM 851 C C . ARG A 1 105 ? 5.100 -13.548 -8.346 1.00 93.38 105 ARG A C 1
ATOM 853 O O . ARG A 1 105 ? 5.526 -12.778 -7.490 1.00 93.38 105 ARG A O 1
ATOM 860 N N . GLN A 1 106 ? 5.122 -13.228 -9.645 1.00 94.56 106 GLN A N 1
ATOM 861 C CA . GLN A 1 106 ? 5.566 -11.906 -10.108 1.00 94.56 106 GLN A CA 1
ATOM 862 C C . GLN A 1 106 ? 4.642 -10.763 -9.648 1.00 94.56 106 GLN A C 1
ATOM 864 O O . GLN A 1 106 ? 5.086 -9.618 -9.564 1.00 94.56 106 GLN A O 1
ATOM 869 N N . PHE A 1 107 ? 3.387 -11.077 -9.308 1.00 97.00 107 PHE A N 1
ATOM 870 C CA . PHE A 1 107 ? 2.393 -10.125 -8.800 1.00 97.00 107 PHE A CA 1
ATOM 871 C C . PHE A 1 107 ? 2.309 -10.076 -7.269 1.00 97.00 107 PHE A C 1
ATOM 873 O O . PHE A 1 107 ? 1.481 -9.351 -6.713 1.00 97.00 107 PHE A O 1
ATOM 880 N N . ASP A 1 108 ? 3.184 -10.806 -6.572 1.00 97.00 108 ASP A N 1
ATOM 881 C CA . ASP A 1 108 ? 3.363 -10.645 -5.134 1.00 97.00 108 ASP A CA 1
ATOM 882 C C . ASP A 1 108 ? 3.619 -9.166 -4.796 1.00 97.00 108 ASP A C 1
ATOM 884 O O . ASP A 1 108 ? 4.464 -8.497 -5.407 1.00 97.00 108 ASP A O 1
ATOM 888 N N . THR A 1 109 ? 2.913 -8.666 -3.784 1.00 97.94 109 THR A N 1
ATOM 889 C CA . THR A 1 109 ? 2.834 -7.235 -3.494 1.00 97.94 109 THR A CA 1
ATOM 890 C C . THR A 1 109 ? 3.208 -6.925 -2.059 1.00 97.94 109 THR A C 1
ATOM 892 O O . THR A 1 109 ? 2.707 -7.520 -1.105 1.00 97.94 109 THR A O 1
ATOM 895 N N . GLU A 1 110 ? 4.101 -5.953 -1.908 1.00 97.56 110 GLU A N 1
ATOM 896 C CA . GLU A 1 110 ? 4.472 -5.401 -0.615 1.00 97.56 110 GLU A CA 1
ATOM 897 C C . GLU A 1 110 ? 3.510 -4.273 -0.237 1.00 97.56 110 GLU A C 1
ATOM 899 O O . GLU A 1 110 ? 3.269 -3.353 -1.019 1.00 97.56 110 GLU A O 1
ATOM 904 N N . ILE A 1 111 ? 2.986 -4.288 0.982 1.00 98.06 111 ILE A N 1
ATOM 905 C CA . ILE A 1 111 ? 2.163 -3.197 1.493 1.00 98.06 111 ILE A CA 1
ATOM 906 C C . ILE A 1 111 ? 3.089 -2.210 2.207 1.00 98.06 111 ILE A C 1
ATOM 908 O O . ILE A 1 111 ? 4.063 -2.579 2.873 1.00 98.06 111 ILE A O 1
ATOM 912 N N . LYS A 1 112 ? 2.842 -0.913 2.038 1.00 97.50 112 LYS A N 1
ATOM 913 C CA . LYS A 1 112 ? 3.528 0.128 2.807 1.00 97.50 112 LYS A CA 1
ATOM 914 C C . LYS A 1 112 ? 2.534 1.194 3.220 1.00 97.50 112 LYS A C 1
ATOM 916 O O . LYS A 1 112 ? 1.953 1.884 2.387 1.00 97.50 112 LYS A O 1
ATOM 921 N N . THR A 1 113 ? 2.374 1.349 4.527 1.00 97.56 113 THR A N 1
ATOM 922 C CA . THR A 1 113 ? 1.425 2.293 5.121 1.00 97.56 113 THR A CA 1
ATOM 923 C C . THR A 1 113 ? 2.156 3.417 5.845 1.00 97.56 113 THR A C 1
ATOM 925 O O . THR A 1 113 ? 3.157 3.160 6.514 1.00 97.56 113 THR A O 1
ATOM 928 N N . SER A 1 114 ? 1.660 4.650 5.777 1.00 96.94 114 SER A N 1
ATOM 929 C CA . SER A 1 114 ? 2.285 5.774 6.479 1.00 96.94 114 SER A CA 1
ATOM 930 C C . SER A 1 114 ? 1.303 6.912 6.736 1.00 96.94 114 SER A C 1
ATOM 932 O O . SER A 1 114 ? 0.575 7.328 5.840 1.00 96.94 114 SER A O 1
ATOM 934 N N . SER A 1 115 ? 1.350 7.494 7.935 1.00 96.44 115 SER A N 1
ATOM 935 C CA . SER A 1 115 ? 0.594 8.714 8.246 1.00 96.44 115 SER A CA 1
ATOM 936 C C . SER A 1 115 ? 1.327 10.011 7.875 1.00 96.44 115 SER A C 1
ATOM 938 O O . SER A 1 115 ? 1.019 11.084 8.397 1.00 96.44 115 SER A O 1
ATOM 940 N N . GLN A 1 116 ? 2.420 9.910 7.124 1.00 93.88 116 GLN A N 1
ATOM 941 C CA . GLN A 1 116 ? 3.187 11.039 6.606 1.00 93.88 116 GLN A CA 1
ATOM 942 C C . GLN A 1 116 ? 3.061 11.065 5.083 1.00 93.88 116 GLN A C 1
ATOM 944 O O . GLN A 1 116 ? 2.561 10.121 4.481 1.00 93.88 116 GLN A O 1
ATOM 949 N N . ARG A 1 117 ? 3.550 12.127 4.437 1.00 87.88 117 ARG A N 1
ATOM 950 C CA . ARG A 1 117 ? 3.614 12.160 2.971 1.00 87.88 117 ARG A CA 1
ATOM 951 C C . ARG A 1 117 ? 4.639 11.130 2.482 1.00 87.88 117 ARG A C 1
ATOM 953 O O . ARG A 1 117 ? 5.822 11.267 2.779 1.00 87.88 117 ARG A O 1
ATOM 960 N N . GLY A 1 118 ? 4.179 10.135 1.724 1.00 93.12 118 GLY A N 1
ATOM 961 C CA . GLY A 1 118 ? 5.013 9.062 1.175 1.00 93.12 118 GLY A CA 1
ATOM 962 C C . GLY A 1 118 ? 5.059 7.800 2.038 1.00 93.12 118 GLY A C 1
ATOM 963 O O . GLY A 1 118 ? 4.411 7.715 3.083 1.00 93.12 118 GLY A O 1
ATOM 964 N N . ILE A 1 119 ? 5.821 6.812 1.576 1.00 95.62 119 ILE A N 1
ATOM 965 C CA . ILE A 1 119 ? 6.059 5.528 2.236 1.00 95.62 119 ILE A CA 1
ATOM 966 C C . ILE A 1 119 ? 7.518 5.392 2.665 1.00 95.62 119 ILE A C 1
ATOM 968 O O . ILE A 1 119 ? 8.418 5.987 2.069 1.00 95.62 119 ILE A O 1
ATOM 972 N N . PHE A 1 120 ? 7.735 4.586 3.702 1.00 94.12 120 PHE A N 1
ATOM 973 C CA . PHE A 1 120 ? 9.047 4.369 4.294 1.00 94.12 120 PHE A CA 1
ATOM 974 C C . PHE A 1 120 ? 9.320 2.884 4.461 1.00 94.12 120 PHE A C 1
ATOM 976 O O . PHE A 1 120 ? 8.404 2.088 4.669 1.00 94.12 120 PHE A O 1
ATOM 983 N N . ALA A 1 121 ? 10.593 2.520 4.394 1.00 91.56 121 ALA A N 1
ATOM 984 C CA . ALA A 1 121 ? 11.034 1.152 4.587 1.00 91.56 121 ALA A CA 1
ATOM 985 C C . ALA A 1 121 ? 12.304 1.086 5.439 1.00 91.56 121 ALA A C 1
ATOM 987 O O . ALA A 1 121 ? 12.932 2.095 5.773 1.00 91.56 121 ALA A O 1
ATOM 988 N N . ASN A 1 122 ? 12.690 -0.136 5.799 1.00 89.75 122 ASN A N 1
ATOM 989 C CA . ASN A 1 122 ? 13.983 -0.381 6.425 1.00 89.75 122 ASN A CA 1
ATOM 990 C C . ASN A 1 122 ? 15.114 -0.075 5.436 1.00 89.75 122 ASN A C 1
ATOM 992 O O . ASN A 1 122 ? 14.967 -0.297 4.236 1.00 89.75 122 ASN A O 1
ATOM 996 N N . ARG A 1 123 ? 16.291 0.322 5.939 1.00 87.50 123 ARG A N 1
ATOM 997 C CA . ARG A 1 123 ? 17.495 0.551 5.111 1.00 87.50 123 ARG A CA 1
ATOM 998 C C . ARG A 1 123 ? 17.811 -0.595 4.144 1.00 87.50 123 ARG A C 1
ATOM 1000 O O . ARG A 1 123 ? 18.323 -0.345 3.058 1.00 87.50 123 ARG A O 1
ATOM 1007 N N . SER A 1 124 ? 17.514 -1.835 4.528 1.00 87.56 124 SER A N 1
ATOM 1008 C CA . SER A 1 124 ? 17.755 -3.015 3.696 1.00 87.56 124 SER A CA 1
ATOM 1009 C C . SER A 1 124 ? 17.026 -2.969 2.352 1.00 87.56 124 SER A C 1
ATOM 1011 O O . SER A 1 124 ? 17.477 -3.636 1.431 1.00 87.56 124 SER A O 1
ATOM 1013 N N . TYR A 1 125 ? 15.956 -2.184 2.200 1.00 90.44 125 TYR A N 1
ATOM 1014 C CA . TYR A 1 125 ? 15.238 -2.029 0.930 1.00 90.44 125 TYR A CA 1
ATOM 1015 C C . TYR A 1 125 ? 16.077 -1.355 -0.156 1.00 90.44 125 TYR A C 1
ATOM 1017 O O . TYR A 1 125 ? 15.901 -1.663 -1.325 1.00 90.44 125 TYR A O 1
ATOM 1025 N N . ALA A 1 126 ? 17.054 -0.531 0.232 1.00 88.81 126 ALA A N 1
ATOM 1026 C CA . ALA A 1 126 ? 18.021 0.090 -0.674 1.00 88.81 126 ALA A CA 1
ATOM 1027 C C . ALA A 1 126 ? 19.179 -0.847 -1.075 1.00 88.81 126 ALA A C 1
ATOM 1029 O O . ALA A 1 126 ? 20.227 -0.404 -1.540 1.00 88.81 126 ALA A O 1
ATOM 1030 N N . GLN A 1 127 ? 19.048 -2.147 -0.808 1.00 87.38 127 GLN A N 1
ATOM 1031 C CA . GLN A 1 127 ? 20.069 -3.155 -1.079 1.00 87.38 127 GLN A CA 1
ATOM 1032 C C . GLN A 1 127 ? 19.440 -4.322 -1.835 1.00 87.38 127 GLN A C 1
ATOM 1034 O O . GLN A 1 127 ? 18.310 -4.698 -1.502 1.00 87.38 127 GLN A O 1
ATOM 1039 N N . PRO A 1 128 ? 20.164 -4.958 -2.771 1.00 86.19 128 PRO A N 1
ATOM 1040 C CA . PRO A 1 128 ? 19.674 -6.164 -3.423 1.00 86.19 128 PRO A CA 1
ATOM 1041 C C . PRO A 1 128 ? 19.346 -7.249 -2.386 1.00 86.19 128 PRO A C 1
ATOM 1043 O O . PRO A 1 128 ? 19.881 -7.272 -1.269 1.00 86.19 128 PRO A O 1
ATOM 1046 N N . SER A 1 129 ? 18.415 -8.133 -2.725 1.00 84.88 129 SER A N 1
ATOM 1047 C CA . SER A 1 129 ? 18.097 -9.283 -1.880 1.00 84.88 129 SER A CA 1
ATOM 1048 C C . SER A 1 129 ? 19.180 -10.349 -2.015 1.00 84.88 129 SER A C 1
ATOM 1050 O O . SER A 1 129 ? 19.642 -10.649 -3.113 1.00 84.88 129 SER A O 1
ATOM 1052 N N . ALA A 1 130 ? 19.603 -10.915 -0.883 1.00 84.00 130 ALA A N 1
ATOM 1053 C CA . ALA A 1 130 ? 20.471 -12.086 -0.894 1.00 84.00 130 ALA A CA 1
ATOM 1054 C C . ALA A 1 130 ? 19.703 -13.301 -1.458 1.00 84.00 130 ALA A C 1
ATOM 1056 O O . ALA A 1 130 ? 18.476 -13.347 -1.322 1.00 84.00 130 ALA A O 1
ATOM 1057 N N . PRO A 1 131 ? 20.388 -14.299 -2.043 1.00 79.88 131 PRO A N 1
ATOM 1058 C CA . PRO A 1 131 ? 19.742 -15.534 -2.481 1.00 79.88 131 PRO A CA 1
ATOM 1059 C C . PRO A 1 131 ? 18.909 -16.166 -1.356 1.00 79.88 131 PRO A C 1
ATOM 1061 O O . PRO A 1 131 ? 19.397 -16.342 -0.240 1.00 79.88 131 PRO A O 1
ATOM 1064 N N . GLY A 1 132 ? 17.641 -16.473 -1.641 1.00 78.12 132 GLY A N 1
ATOM 1065 C CA . GLY A 1 132 ? 16.699 -17.036 -0.666 1.00 78.12 132 GLY A CA 1
ATOM 1066 C C . GLY A 1 132 ? 16.131 -16.040 0.356 1.00 78.12 132 GLY A C 1
ATOM 1067 O O . GLY A 1 132 ? 15.392 -16.452 1.246 1.00 78.12 132 GLY A O 1
ATOM 1068 N N . ALA A 1 133 ? 16.453 -14.746 0.261 1.00 83.38 133 ALA A N 1
ATOM 1069 C CA . ALA A 1 133 ? 15.807 -13.699 1.050 1.00 83.38 133 ALA A CA 1
ATOM 1070 C C . ALA A 1 133 ? 14.553 -13.160 0.344 1.00 83.38 133 ALA A C 1
ATOM 1072 O O . ALA A 1 133 ? 14.412 -13.284 -0.871 1.00 83.38 133 ALA A O 1
ATOM 1073 N N . LYS A 1 134 ? 13.679 -12.495 1.112 1.00 85.56 134 LYS A N 1
ATOM 1074 C CA . LYS A 1 134 ? 12.516 -11.777 0.576 1.00 85.56 134 LYS A CA 1
ATOM 1075 C C . LYS A 1 134 ? 12.947 -10.804 -0.520 1.00 85.56 134 LYS A C 1
ATOM 1077 O O . LYS A 1 134 ? 13.874 -10.008 -0.332 1.00 85.56 134 LYS A O 1
ATOM 1082 N N . GLU A 1 135 ? 12.273 -10.884 -1.654 1.00 88.00 135 GLU A N 1
ATOM 1083 C CA . GLU A 1 135 ? 12.474 -10.005 -2.797 1.00 88.00 135 GLU A CA 1
ATOM 1084 C C . GLU A 1 135 ? 11.984 -8.575 -2.425 1.00 88.00 135 GLU A C 1
ATOM 1086 O O . GLU A 1 135 ? 10.953 -8.420 -1.767 1.00 88.00 135 GLU A O 1
ATOM 1091 N N . LYS A 1 136 ? 12.752 -7.531 -2.784 1.00 89.81 136 LYS A N 1
ATOM 1092 C CA . LYS A 1 136 ? 12.455 -6.112 -2.472 1.00 89.81 136 LYS A CA 1
ATOM 1093 C C . LYS A 1 136 ? 12.018 -5.278 -3.689 1.00 89.81 136 LYS A C 1
ATOM 1095 O O . LYS A 1 136 ? 11.601 -4.137 -3.517 1.00 89.81 136 LYS A O 1
ATOM 1100 N N . SER A 1 137 ? 12.152 -5.801 -4.894 1.00 93.38 137 SER A N 1
ATOM 1101 C CA . SER A 1 137 ? 11.804 -5.228 -6.190 1.00 93.38 137 SER A CA 1
ATOM 1102 C C . SER A 1 137 ? 10.524 -5.859 -6.763 1.00 93.38 137 SER A C 1
ATOM 1104 O O . SER A 1 137 ? 10.475 -7.013 -7.174 1.00 93.38 137 SER A O 1
ATOM 1106 N N . GLY A 1 138 ? 9.433 -5.118 -6.816 1.00 95.88 138 GLY A N 1
ATOM 1107 C CA . GLY A 1 138 ? 8.190 -5.643 -7.370 1.00 95.88 138 GLY A CA 1
ATOM 1108 C C . GLY A 1 138 ? 7.042 -4.695 -7.143 1.00 95.88 138 GLY A C 1
ATOM 1109 O O . GLY A 1 138 ? 7.264 -3.496 -6.991 1.00 95.88 138 GLY A O 1
ATOM 1110 N N . TYR A 1 139 ? 5.833 -5.239 -7.063 1.00 98.00 139 TYR A N 1
ATOM 1111 C CA . TYR A 1 139 ? 4.647 -4.446 -6.786 1.00 98.00 139 TYR A CA 1
ATOM 1112 C C . TYR A 1 139 ? 4.603 -3.945 -5.338 1.00 98.00 139 TYR A C 1
ATOM 1114 O O . TYR A 1 139 ? 4.949 -4.657 -4.390 1.00 98.00 139 TYR A O 1
ATOM 1122 N N . TYR A 1 140 ? 4.161 -2.698 -5.187 1.00 98.38 140 TYR A N 1
ATOM 1123 C CA . TYR A 1 140 ? 3.943 -2.016 -3.920 1.00 98.38 140 TYR A CA 1
ATOM 1124 C C . TYR A 1 140 ? 2.549 -1.397 -3.882 1.00 98.38 140 TYR A C 1
ATOM 1126 O O . TYR A 1 140 ? 2.209 -0.5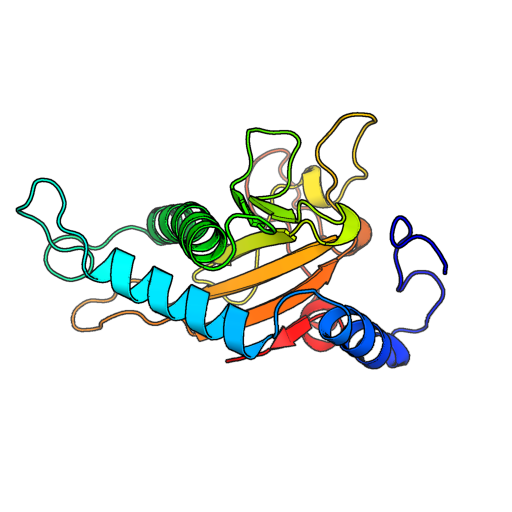65 -4.727 1.00 98.38 140 TYR A O 1
ATOM 1134 N N . LEU A 1 141 ? 1.790 -1.734 -2.841 1.00 98.62 141 LEU A N 1
ATOM 1135 C CA . LEU A 1 141 ? 0.568 -1.038 -2.459 1.00 98.62 141 LEU A CA 1
ATOM 1136 C C . LEU A 1 141 ? 0.912 0.011 -1.396 1.00 98.62 141 LEU A C 1
ATOM 1138 O O . LEU A 1 141 ? 1.144 -0.303 -0.226 1.00 98.62 141 LEU A O 1
ATOM 1142 N N . ALA A 1 142 ? 0.975 1.269 -1.821 1.00 98.31 142 ALA A N 1
ATOM 1143 C CA . ALA A 1 142 ? 1.307 2.403 -0.972 1.00 98.31 142 ALA A CA 1
ATOM 1144 C C . ALA A 1 142 ? 0.034 3.086 -0.460 1.00 98.31 142 ALA A C 1
ATOM 1146 O O . ALA A 1 142 ? -0.813 3.513 -1.246 1.00 98.31 142 ALA A O 1
ATOM 1147 N N . ILE A 1 143 ? -0.085 3.204 0.862 1.00 98.56 143 ILE A N 1
ATOM 1148 C CA . ILE A 1 143 ? -1.287 3.707 1.532 1.00 98.56 143 ILE A CA 1
ATOM 1149 C C . ILE A 1 143 ? -0.901 4.823 2.496 1.00 98.56 143 ILE A C 1
ATOM 1151 O O . ILE A 1 143 ? -0.063 4.635 3.384 1.00 98.56 143 ILE A O 1
ATOM 1155 N N . ASN A 1 144 ? -1.549 5.979 2.360 1.00 98.31 144 ASN A N 1
ATOM 1156 C CA . ASN A 1 144 ? -1.415 7.071 3.317 1.00 98.31 144 ASN A CA 1
ATOM 1157 C C . ASN A 1 144 ? -2.726 7.342 4.045 1.00 98.31 144 ASN A C 1
ATOM 1159 O O . ASN A 1 144 ? -3.807 7.173 3.487 1.00 98.31 144 ASN A O 1
ATOM 1163 N N . PHE A 1 145 ? -2.629 7.757 5.306 1.00 98.19 145 PHE A N 1
ATOM 1164 C CA . PHE A 1 145 ? -3.785 7.970 6.176 1.00 98.19 145 PHE A CA 1
ATOM 1165 C C . PHE A 1 145 ? -3.530 9.084 7.195 1.00 98.19 145 PHE A C 1
ATOM 1167 O O . PHE A 1 145 ? -2.390 9.482 7.440 1.00 98.19 145 PHE A O 1
ATOM 1174 N N . GLU A 1 146 ? -4.589 9.614 7.788 1.00 97.25 146 GLU A N 1
ATOM 1175 C CA . GLU A 1 146 ? -4.491 10.657 8.806 1.00 97.25 146 GLU A CA 1
ATOM 1176 C C . GLU A 1 146 ? -4.168 10.085 10.186 1.00 97.25 146 GLU A C 1
ATOM 1178 O O . GLU A 1 146 ? -4.529 8.964 10.541 1.00 97.25 146 GLU A O 1
ATOM 1183 N N . LYS A 1 147 ? -3.485 10.880 11.009 1.00 95.88 147 LYS A N 1
ATOM 1184 C CA . LYS A 1 147 ? -3.318 10.549 12.427 1.00 95.88 147 LYS A CA 1
ATOM 1185 C C . LYS A 1 147 ? -4.623 10.838 13.162 1.00 95.88 147 LYS A C 1
ATOM 1187 O O . LYS A 1 147 ? -5.354 11.742 12.772 1.00 95.88 147 LYS A O 1
ATOM 1192 N N . PHE A 1 148 ? -4.860 10.148 14.273 1.00 94.25 148 PHE A N 1
ATOM 1193 C CA . PHE A 1 148 ? -5.917 10.563 15.188 1.00 94.25 148 PHE A CA 1
ATOM 1194 C C . PHE A 1 148 ? -5.605 11.947 15.757 1.00 94.25 148 PHE A C 1
ATOM 1196 O O . PHE A 1 148 ? -4.525 12.178 16.307 1.00 94.25 148 PHE A O 1
ATOM 1203 N N . VAL A 1 149 ? -6.572 12.844 15.618 1.00 90.81 149 VAL A N 1
ATOM 1204 C CA . VAL A 1 149 ? -6.595 14.179 16.210 1.00 90.81 149 VAL A CA 1
ATOM 1205 C C . VAL A 1 149 ? -7.926 14.310 16.944 1.00 90.81 149 VAL A C 1
ATOM 1207 O O . VAL A 1 149 ? -8.933 13.734 16.528 1.00 90.81 149 VAL A O 1
ATOM 1210 N N . ASP A 1 150 ? -7.938 15.015 18.072 1.00 84.75 150 ASP A N 1
ATOM 1211 C CA . ASP A 1 150 ? -9.155 15.157 18.865 1.00 84.75 150 ASP A CA 1
ATOM 1212 C C . ASP A 1 150 ? -10.284 15.816 18.064 1.00 84.75 150 ASP A C 1
ATOM 1214 O O . ASP A 1 150 ? -10.099 16.849 17.422 1.00 84.75 150 ASP A O 1
ATOM 1218 N N . GLY A 1 151 ? -11.463 15.188 18.101 1.00 82.62 151 GLY A N 1
ATOM 1219 C CA . GLY A 1 151 ? -12.651 15.642 17.379 1.00 82.62 151 GLY A CA 1
ATOM 1220 C C . GLY A 1 151 ? -12.687 15.286 15.889 1.00 82.62 151 GLY A C 1
ATOM 1221 O O . GLY A 1 151 ? -13.595 15.745 15.201 1.00 82.62 151 GLY A O 1
ATOM 1222 N N . GLN A 1 152 ? -11.742 14.487 15.379 1.00 87.50 152 GLN A N 1
ATOM 1223 C CA . GLN A 1 152 ? -11.694 14.086 13.970 1.00 87.50 152 GLN A CA 1
ATOM 1224 C C . GLN A 1 152 ? -11.568 12.570 13.811 1.00 87.50 152 GLN A C 1
ATOM 1226 O O . GLN A 1 152 ? -10.764 11.921 14.482 1.00 87.50 152 GLN A O 1
ATOM 1231 N N . VAL A 1 153 ? -12.348 12.015 12.882 1.00 87.69 153 VAL A N 1
ATOM 1232 C CA . VAL A 1 153 ? -12.201 10.625 12.439 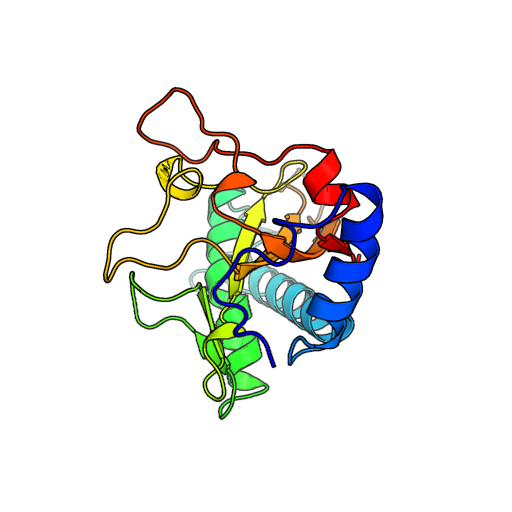1.00 87.69 153 VAL A CA 1
ATOM 1233 C C . VAL A 1 153 ? -11.175 10.610 11.306 1.00 87.69 153 VAL A C 1
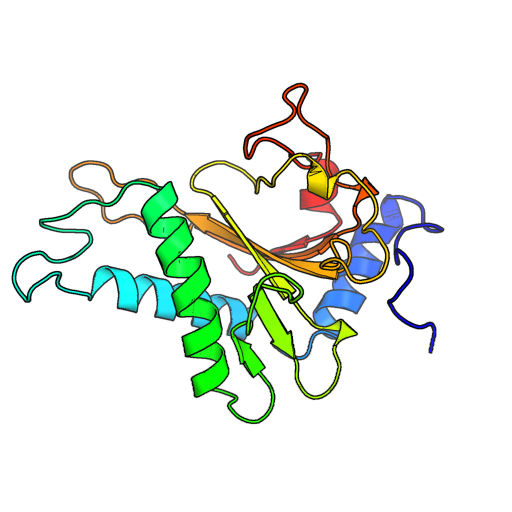ATOM 1235 O O . VAL A 1 153 ? -11.427 11.248 10.283 1.00 87.69 153 VAL A O 1
ATOM 1238 N N . PRO A 1 154 ? -10.029 9.923 11.458 1.00 94.56 154 PRO A N 1
ATOM 1239 C CA . PRO A 1 154 ? -9.013 9.907 10.419 1.00 94.56 154 PRO A CA 1
ATOM 1240 C C . PRO A 1 154 ? -9.484 9.118 9.196 1.00 94.56 154 PRO A C 1
ATOM 1242 O O . PRO A 1 154 ? -10.165 8.093 9.319 1.00 94.56 154 PRO A O 1
ATOM 1245 N N . CYS A 1 155 ? -9.057 9.551 8.014 1.00 96.50 155 CYS A N 1
ATOM 1246 C CA . CYS A 1 155 ? -9.332 8.858 6.760 1.00 96.50 155 CYS A CA 1
ATOM 1247 C C . CYS A 1 155 ? -8.069 8.319 6.074 1.00 96.50 155 CYS A C 1
ATOM 1249 O O . CYS A 1 155 ? -6.939 8.749 6.333 1.00 96.50 155 CYS A O 1
ATOM 1251 N N . ILE A 1 156 ? -8.273 7.366 5.161 1.00 98.25 156 ILE A N 1
ATOM 1252 C CA . ILE A 1 156 ? -7.296 7.061 4.116 1.00 98.25 156 ILE A CA 1
ATOM 1253 C C . ILE A 1 156 ? -7.242 8.275 3.188 1.00 98.25 156 ILE A C 1
ATOM 1255 O O . ILE A 1 156 ? -8.270 8.733 2.703 1.00 98.25 156 ILE A O 1
ATOM 1259 N N . THR A 1 157 ? -6.043 8.792 2.948 1.00 97.56 157 THR A N 1
ATOM 1260 C CA . THR A 1 157 ? -5.813 9.966 2.090 1.00 97.56 157 THR A CA 1
ATOM 1261 C C . THR A 1 157 ? -5.257 9.589 0.730 1.00 97.56 157 THR A C 1
ATOM 1263 O O . THR A 1 157 ? -5.212 10.428 -0.163 1.00 97.56 157 THR A O 1
ATOM 1266 N N . MET A 1 158 ? -4.776 8.353 0.581 1.00 97.50 158 MET A N 1
ATOM 1267 C CA . MET A 1 158 ? -4.109 7.918 -0.632 1.00 97.50 158 MET A CA 1
ATOM 1268 C C . MET A 1 158 ? -4.052 6.404 -0.729 1.00 97.50 158 MET A C 1
ATOM 1270 O O . MET A 1 158 ? -3.694 5.734 0.243 1.00 97.50 158 MET A O 1
ATOM 1274 N N . VAL A 1 159 ? -4.307 5.891 -1.928 1.00 98.38 159 VAL A N 1
ATOM 1275 C CA . VAL A 1 159 ? -4.069 4.495 -2.299 1.00 98.38 159 VAL A CA 1
ATOM 1276 C C . VAL A 1 159 ? -3.380 4.489 -3.652 1.00 98.38 159 VAL A C 1
ATOM 1278 O O . VAL A 1 159 ? -3.874 5.098 -4.601 1.00 98.38 159 VAL A O 1
ATOM 1281 N N . ARG A 1 160 ? -2.222 3.838 -3.741 1.00 98.25 160 ARG A N 1
ATOM 1282 C CA . ARG A 1 160 ? -1.427 3.773 -4.967 1.00 98.25 160 ARG A CA 1
ATOM 1283 C C . ARG A 1 160 ? -0.894 2.378 -5.206 1.00 98.25 160 ARG A C 1
ATOM 1285 O O . ARG A 1 160 ? -0.403 1.748 -4.273 1.00 98.25 160 ARG A O 1
ATOM 1292 N N . LEU A 1 161 ? -0.892 1.970 -6.467 1.00 98.69 161 LEU A N 1
ATOM 1293 C CA . LEU A 1 161 ? -0.179 0.787 -6.930 1.00 98.69 161 LEU A CA 1
ATOM 1294 C C . LEU A 1 161 ? 1.001 1.222 -7.796 1.00 98.69 161 LEU A C 1
ATOM 1296 O O . LEU A 1 161 ? 0.892 2.168 -8.578 1.00 98.69 161 LEU A O 1
ATOM 1300 N N . GLY A 1 162 ? 2.133 0.553 -7.633 1.00 98.12 162 GLY A N 1
ATOM 1301 C CA . GLY A 1 162 ? 3.333 0.821 -8.410 1.00 98.12 162 GLY A CA 1
ATOM 1302 C C . GLY A 1 162 ? 4.303 -0.344 -8.369 1.00 98.12 162 GLY A C 1
ATOM 1303 O O . GLY A 1 162 ? 4.125 -1.270 -7.581 1.00 98.12 162 GLY A O 1
ATOM 1304 N N . TRP A 1 163 ? 5.342 -0.276 -9.196 1.00 97.69 163 TRP A N 1
ATOM 1305 C CA . TRP A 1 163 ? 6.449 -1.229 -9.180 1.00 97.69 163 TRP A CA 1
ATOM 1306 C C . TRP A 1 163 ? 7.725 -0.491 -8.794 1.00 97.69 163 TRP A C 1
ATOM 1308 O O . TRP A 1 163 ? 8.058 0.521 -9.414 1.00 97.69 163 TRP A O 1
ATOM 1318 N N . LEU A 1 164 ? 8.438 -0.977 -7.782 1.00 97.06 164 LEU A N 1
ATOM 1319 C CA . LEU A 1 164 ? 9.688 -0.377 -7.314 1.00 97.06 164 LEU A CA 1
ATOM 1320 C C . LEU A 1 164 ? 10.825 -1.379 -7.374 1.00 97.06 164 LEU A C 1
ATOM 1322 O O . LEU A 1 164 ? 10.630 -2.551 -7.091 1.00 97.06 164 LEU A O 1
ATOM 1326 N N . SER A 1 165 ? 12.019 -0.872 -7.647 1.00 94.50 165 SER A N 1
ATOM 1327 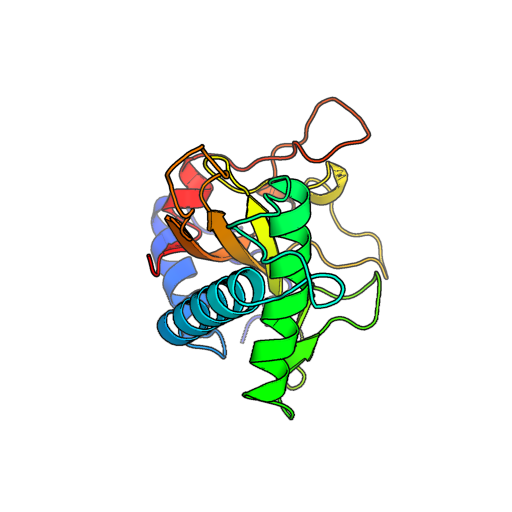C CA . SER A 1 165 ? 13.306 -1.545 -7.530 1.00 94.50 165 SER A CA 1
ATOM 1328 C C . SER A 1 165 ? 13.945 -1.243 -6.177 1.00 94.50 165 SER A C 1
ATOM 1330 O O . SER A 1 165 ? 13.735 -0.174 -5.601 1.00 94.50 165 SER A O 1
ATOM 1332 N N . HIS A 1 166 ? 14.842 -2.111 -5.701 1.00 91.69 166 HIS A N 1
ATOM 1333 C CA . HIS A 1 166 ? 15.716 -1.770 -4.567 1.00 91.69 166 HIS A CA 1
ATOM 1334 C C . HIS A 1 166 ? 16.525 -0.477 -4.806 1.00 91.69 166 HIS A C 1
ATOM 1336 O O . HIS A 1 166 ? 16.928 0.185 -3.854 1.00 91.69 166 HIS A O 1
ATOM 1342 N N . ARG A 1 167 ? 16.753 -0.094 -6.071 1.00 92.38 167 ARG A N 1
ATOM 1343 C CA . ARG A 1 167 ? 17.475 1.132 -6.453 1.00 92.38 167 ARG A CA 1
ATOM 1344 C C . ARG A 1 167 ? 16.665 2.414 -6.264 1.00 92.38 167 ARG A C 1
ATOM 1346 O O . ARG A 1 167 ? 17.259 3.484 -6.194 1.00 92.38 167 ARG A O 1
ATOM 1353 N N . ASP A 1 168 ? 15.340 2.314 -6.168 1.00 94.62 168 ASP A N 1
ATOM 1354 C CA . ASP A 1 168 ? 14.468 3.475 -5.959 1.00 94.62 168 ASP A CA 1
ATOM 1355 C C . ASP A 1 168 ? 14.522 3.989 -4.512 1.00 94.62 168 ASP A C 1
ATOM 1357 O O . ASP A 1 168 ? 14.208 5.150 -4.237 1.00 94.62 168 ASP A O 1
ATOM 1361 N N . TRP A 1 169 ? 14.929 3.127 -3.577 1.00 95.06 169 TRP A N 1
ATOM 1362 C CA . TRP A 1 169 ? 14.999 3.445 -2.159 1.00 95.06 169 TRP A CA 1
ATOM 1363 C C . TRP A 1 169 ? 16.262 4.235 -1.817 1.00 95.06 169 TRP A C 1
ATOM 1365 O O . TRP A 1 169 ? 17.387 3.765 -1.973 1.00 95.06 169 TRP A O 1
ATOM 1375 N N . ILE A 1 170 ? 16.065 5.420 -1.245 1.00 93.75 170 ILE A N 1
ATOM 1376 C CA . ILE A 1 170 ? 17.119 6.254 -0.674 1.00 93.75 170 ILE A CA 1
ATOM 1377 C C . ILE A 1 170 ? 17.419 5.731 0.738 1.00 93.75 170 ILE A C 1
ATOM 1379 O O . ILE A 1 170 ? 16.547 5.817 1.612 1.00 93.75 170 ILE A O 1
ATOM 1383 N N . PRO A 1 171 ? 18.620 5.183 1.003 1.00 90.19 171 PRO A N 1
ATOM 1384 C CA . PRO A 1 171 ? 18.953 4.632 2.309 1.00 90.19 171 PRO A CA 1
ATOM 1385 C C . PRO A 1 171 ? 19.101 5.732 3.364 1.00 90.19 171 PRO A C 1
ATOM 1387 O O . PRO A 1 171 ? 19.664 6.795 3.114 1.00 90.19 171 PRO A O 1
ATOM 1390 N N . GLN A 1 172 ? 18.678 5.434 4.591 1.00 84.75 172 GLN A N 1
ATOM 1391 C CA . GLN A 1 172 ? 19.019 6.247 5.761 1.00 84.75 172 GLN A CA 1
ATOM 1392 C C . GLN A 1 172 ? 20.475 5.994 6.208 1.00 84.75 172 GLN A C 1
ATOM 1394 O O . GLN A 1 172 ? 21.037 4.922 5.961 1.00 84.75 172 GLN A O 1
ATOM 1399 N N . ALA A 1 173 ? 21.063 6.937 6.954 1.00 80.19 173 ALA A N 1
ATOM 1400 C CA . ALA A 1 173 ? 22.413 6.782 7.507 1.00 80.19 173 ALA A CA 1
ATOM 1401 C C . ALA A 1 173 ? 22.503 5.659 8.565 1.00 80.19 173 ALA A C 1
ATOM 1403 O O . ALA A 1 173 ? 23.444 4.863 8.559 1.00 80.19 173 ALA A O 1
ATOM 1404 N N . SER A 1 174 ? 21.501 5.560 9.449 1.00 79.50 174 SER A N 1
ATOM 1405 C CA . SER A 1 174 ? 21.429 4.527 10.494 1.00 79.50 174 SER A CA 1
ATOM 1406 C C . SER A 1 174 ? 21.302 3.112 9.913 1.00 79.50 174 SER A C 1
ATOM 1408 O O . SER A 1 174 ? 20.630 2.884 8.905 1.00 79.50 174 SER A O 1
ATOM 1410 N N . ALA A 1 175 ? 21.923 2.127 10.565 1.00 70.31 175 ALA A N 1
ATOM 1411 C CA . ALA A 1 175 ? 21.786 0.715 10.201 1.00 70.31 175 ALA A CA 1
ATOM 1412 C C . ALA A 1 175 ? 20.392 0.141 10.529 1.00 70.31 175 ALA A C 1
ATOM 1414 O O . ALA A 1 175 ? 19.974 -0.835 9.910 1.00 70.31 175 ALA A O 1
ATOM 1415 N N . THR A 1 176 ? 19.658 0.760 11.458 1.00 71.31 176 THR A N 1
ATOM 1416 C CA . THR A 1 176 ? 18.339 0.313 11.935 1.00 71.31 176 THR A CA 1
ATOM 1417 C C . THR A 1 176 ? 17.309 1.445 11.866 1.00 71.31 176 THR A C 1
ATOM 1419 O O . THR A 1 176 ? 17.666 2.623 11.921 1.00 71.31 176 THR A O 1
ATOM 1422 N N . GLY A 1 177 ? 16.028 1.086 11.723 1.00 71.88 177 GLY A N 1
ATOM 1423 C CA . GLY A 1 177 ? 14.899 2.022 11.621 1.00 71.88 177 GLY A CA 1
ATOM 1424 C C . GLY A 1 177 ? 14.236 2.044 10.239 1.00 71.88 177 GLY A C 1
ATOM 1425 O O . GLY A 1 177 ? 14.818 1.574 9.259 1.00 71.88 177 GLY A O 1
ATOM 1426 N N . GLN A 1 178 ? 13.020 2.595 10.182 1.00 74.06 178 GLN A N 1
ATOM 1427 C CA . GLN A 1 178 ? 12.210 2.746 8.968 1.00 74.06 178 GLN A CA 1
ATOM 1428 C C . GLN A 1 178 ? 12.247 4.192 8.450 1.00 74.06 178 GLN A C 1
ATOM 1430 O O . GLN A 1 178 ? 11.279 4.933 8.598 1.00 74.06 178 GLN A O 1
ATOM 1435 N N . ALA A 1 179 ? 13.369 4.618 7.873 1.00 85.19 179 ALA A N 1
ATOM 1436 C CA . ALA A 1 179 ? 13.476 5.932 7.234 1.00 85.19 179 ALA A CA 1
ATOM 1437 C C . ALA A 1 179 ? 14.111 5.882 5.837 1.00 85.19 179 ALA A C 1
ATOM 1439 O O . ALA A 1 179 ? 14.475 6.927 5.298 1.00 85.19 179 ALA A O 1
ATOM 1440 N N . ALA A 1 180 ? 14.232 4.696 5.224 1.00 89.50 180 ALA A N 1
ATOM 1441 C CA . ALA A 1 180 ? 14.481 4.650 3.788 1.00 89.50 180 ALA A CA 1
ATOM 1442 C C . ALA A 1 180 ? 13.258 5.229 3.071 1.00 89.50 180 ALA A C 1
ATOM 1444 O O . ALA A 1 180 ? 12.128 4.868 3.400 1.00 89.50 180 ALA A O 1
ATOM 1445 N N . SER A 1 181 ? 13.483 6.146 2.138 1.00 94.25 181 SER A N 1
ATOM 1446 C CA . SER A 1 181 ? 12.427 6.925 1.481 1.00 94.25 181 SER A CA 1
ATOM 1447 C C . SER A 1 181 ? 12.574 6.868 -0.036 1.00 94.25 181 SER A C 1
ATOM 1449 O O . SER A 1 181 ? 13.523 6.280 -0.545 1.00 94.25 181 SER A O 1
ATOM 1451 N N . LEU A 1 182 ? 11.632 7.465 -0.760 1.00 96.31 182 LEU A N 1
ATOM 1452 C CA . LEU A 1 182 ? 11.661 7.553 -2.219 1.00 96.31 182 LEU A CA 1
ATOM 1453 C C . LEU A 1 182 ? 11.784 9.013 -2.648 1.00 96.31 182 LEU A C 1
ATOM 1455 O O . LEU A 1 182 ? 11.284 9.917 -1.969 1.00 96.31 182 LEU A O 1
ATOM 1459 N N . ALA A 1 183 ? 12.408 9.241 -3.801 1.00 95.75 183 ALA A N 1
ATOM 1460 C CA . ALA A 1 183 ? 12.463 10.566 -4.397 1.00 95.75 183 ALA A CA 1
ATOM 1461 C C . ALA A 1 183 ? 11.057 11.033 -4.837 1.00 95.75 183 ALA A C 1
ATOM 1463 O O . ALA A 1 183 ? 10.218 10.216 -5.226 1.00 95.75 183 ALA A O 1
ATOM 1464 N N . PRO A 1 184 ? 10.781 12.352 -4.862 1.00 95.38 184 PRO A N 1
ATOM 1465 C CA . PRO A 1 184 ? 9.506 12.876 -5.353 1.00 95.38 184 PRO A CA 1
ATOM 1466 C C . PRO A 1 184 ? 9.156 12.427 -6.776 1.00 95.38 184 PRO A C 1
ATOM 1468 O O . PRO A 1 184 ? 7.979 12.248 -7.080 1.00 95.38 184 PRO A O 1
ATOM 1471 N N . ILE A 1 185 ? 10.159 12.248 -7.644 1.00 96.00 185 ILE A N 1
ATOM 1472 C CA . ILE A 1 185 ? 9.944 11.778 -9.016 1.00 96.00 185 ILE A CA 1
ATOM 1473 C C . ILE A 1 185 ? 9.366 10.362 -9.036 1.00 96.00 185 ILE A C 1
ATOM 1475 O O . ILE A 1 185 ? 8.371 10.152 -9.718 1.00 96.00 185 ILE A O 1
ATOM 1479 N N . THR A 1 186 ? 9.872 9.453 -8.197 1.00 97.12 186 THR A N 1
ATOM 1480 C CA . THR A 1 186 ? 9.388 8.071 -8.074 1.00 97.12 186 THR A CA 1
ATOM 1481 C C . THR A 1 186 ? 7.888 8.026 -7.795 1.00 97.12 186 THR A C 1
ATOM 1483 O O . THR A 1 186 ? 7.161 7.279 -8.438 1.00 97.12 186 THR A O 1
ATOM 1486 N N . TYR A 1 187 ? 7.386 8.875 -6.893 1.00 96.75 187 TYR A N 1
ATOM 1487 C CA . TYR A 1 187 ? 5.946 8.949 -6.619 1.00 96.75 187 TYR A CA 1
ATOM 1488 C C . TYR A 1 187 ? 5.116 9.438 -7.806 1.00 96.75 187 TYR A C 1
ATOM 1490 O O . TYR A 1 187 ? 3.966 9.036 -7.937 1.00 96.75 187 TYR A O 1
ATOM 1498 N N . ARG A 1 188 ? 5.666 10.335 -8.630 1.00 96.19 188 ARG A N 1
ATOM 1499 C CA . ARG A 1 188 ? 4.958 10.901 -9.786 1.00 96.19 188 ARG A CA 1
ATOM 1500 C C . ARG A 1 188 ? 4.948 9.965 -10.985 1.00 96.19 188 ARG A C 1
ATOM 1502 O O . ARG A 1 188 ? 4.041 10.071 -11.799 1.00 96.19 188 ARG A O 1
ATOM 1509 N N . THR A 1 189 ? 5.969 9.123 -11.122 1.00 97.75 189 THR A N 1
ATOM 1510 C CA . THR A 1 189 ? 6.203 8.372 -12.358 1.00 97.75 189 THR A CA 1
ATOM 1511 C C . THR A 1 189 ? 6.092 6.866 -12.206 1.00 97.75 189 THR A C 1
ATOM 1513 O O . THR A 1 189 ? 5.813 6.234 -13.212 1.00 97.75 189 THR A O 1
ATOM 1516 N N . LYS A 1 190 ? 6.270 6.306 -10.998 1.00 98.25 190 LYS A N 1
ATOM 1517 C CA . LYS A 1 190 ? 6.231 4.854 -10.723 1.00 98.25 190 LYS A CA 1
ATOM 1518 C C . LYS A 1 190 ? 5.010 4.385 -9.928 1.00 98.25 190 LYS A C 1
ATOM 1520 O O . LYS A 1 190 ? 4.964 3.240 -9.486 1.00 98.25 190 LYS A O 1
ATOM 1525 N N . PHE A 1 191 ? 4.025 5.259 -9.731 1.00 98.31 191 PHE A N 1
ATOM 1526 C CA . PHE A 1 191 ? 2.766 4.938 -9.060 1.00 98.31 191 PHE A CA 1
ATOM 1527 C C . PHE A 1 191 ? 1.564 5.494 -9.824 1.00 98.31 191 PHE A C 1
ATOM 1529 O O . PHE A 1 191 ? 1.610 6.614 -10.332 1.00 98.31 191 PHE A O 1
ATOM 1536 N N . VAL A 1 192 ? 0.454 4.757 -9.800 1.00 98.38 192 VAL A N 1
ATOM 1537 C CA . VAL A 1 192 ? -0.876 5.240 -10.198 1.00 98.38 192 VAL A CA 1
ATOM 1538 C C . VAL A 1 192 ? -1.744 5.348 -8.946 1.00 98.38 192 VAL A C 1
ATOM 1540 O O . VAL A 1 192 ? -1.738 4.450 -8.103 1.00 98.38 192 VAL A O 1
ATOM 1543 N N . SER A 1 193 ? -2.448 6.473 -8.789 1.00 96.75 193 SER A N 1
ATOM 1544 C CA . SER A 1 193 ? -3.266 6.765 -7.601 1.00 96.75 193 SER A CA 1
ATOM 1545 C C . SER A 1 193 ? -4.743 6.465 -7.853 1.00 96.75 193 SER A C 1
ATOM 1547 O O . SER A 1 193 ? -5.264 6.771 -8.922 1.00 96.75 193 SER A O 1
ATOM 1549 N N . ALA A 1 194 ? -5.402 5.889 -6.851 1.00 93.50 194 ALA A N 1
ATOM 1550 C CA . ALA A 1 194 ? -6.830 5.566 -6.838 1.00 93.50 194 ALA A CA 1
ATOM 1551 C C . ALA A 1 194 ? -7.665 6.539 -5.985 1.00 93.50 194 ALA A C 1
ATOM 1553 O O . ALA A 1 194 ? -8.896 6.468 -5.992 1.00 93.50 194 ALA A O 1
ATOM 1554 N N . LEU A 1 195 ? -6.980 7.382 -5.205 1.00 88.62 195 LEU A N 1
ATOM 1555 C CA . LEU A 1 195 ? -7.515 8.368 -4.274 1.00 88.62 195 LEU A CA 1
ATOM 1556 C C . LEU A 1 195 ? -6.588 9.587 -4.237 1.00 88.62 195 LEU A C 1
ATOM 1558 O O . LEU A 1 195 ? -5.350 9.362 -4.258 1.00 88.62 195 LEU A O 1
#

Foldseek 3Di:
DPPLPDDQCPPPDLVCLQVVLVVQQVPAPDHLLRLVVLLQVLLVVQQCDDDVVHRGDQPNDFDFQVVVFVSSLQRSQVSVCVVPVPFWHADPDQQFAGIAGPVDRLNGEHEFEDQDPFGWAALCLLDAADVSHHGNWHKYWYWYKHGRDPPDRIDTPWTKIFTDHSNQWDGDPDNGDTHTGGDPSCPVRGIDIPD

Sequence (195 aa):
MTSIGDDPYSNSPEELWPEITRELVDAYPLSLSELKDVVLDSWTRILSTRIGNELQIGEEYKPSPQMMGNFLHNMIPIVLERAHPAEWRKDDGRFEKDLVYLPDRQFDTEIKTSSQRGIFANRSYAQPSAPGAKEKSGYYLAINFEKFVDGQVPCITMVRLGWLSHRDWIPQASATGQAASLAPITYRTKFVSAL

Radius of gyration: 16.94 Å; chains: 1; bounding box: 38×35×48 Å

pLDDT: mean 92.8, std 9.93, range [33.81, 98.69]